Protein 1R8N (pdb70)

InterPro domains:
  IPR002160 Proteinase inhibitor I3, Kunitz legume [PF00197] (6-176)
  IPR002160 Proteinase inhibitor I3, Kunitz legume [PR00291] (5-34)
  IPR002160 Proteinase inhibitor I3, Kunitz legume [PR00291] (44-64)
  IPR002160 Proteinase inhibitor I3, Kunitz legume [PR00291] (123-142)
  IPR002160 Proteinase inhibitor I3, Kunitz legume [PTHR33107] (4-176)
  IPR002160 Proteinase inhibitor I3, Kunitz legume [SM00452] (5-178)
  IPR011065 Kunitz inhibitor STI-like superfamily [SSF50386] (2-180)

Solvent-accessible surface area: 9909 Å² total; per-residue (Å²): 111,76,78,84,55,0,67,12,97,122,52,143,22,0,80,12,45,42,36,4,28,1,16,17,4,147,67,24,81,40,12,2,0,0,106,26,5,148,20,167,82,52,175,17,27,30,10,0,19,6,28,151,40,107,147,80,62,25,40,16,0,76,1,54,26,82,157,72,186,143,28,87,3,54,7,69,32,78,3,49,2,61,1,21,76,86,27,142,70,0,108,38,13,70,4,20,1,1,98,79,85,68,72,14,60,1,0,0,0,20,63,135,22,18,83,119,81,44,26,44,168,22,60,6,39,1,35,72,42,52,103,110,2,19,29,2,6,5,17,28,156,113,70,102,81,61,49,35,3,1,0,4,66,112,64,81,94,39,20,1,6,22,45,130,60,100,101,67,19,12,93,0,24,0,17,122,15,145,78,67,128,134,62,153,92

GO terms:
  GO:0004867 serine-type endopeptidase inhibitor activity (F, IDA)

Structure (mmCIF, N/CA/C/O backbone):
data_1R8N
#
_entry.id   1R8N
#
_cell.length_a   32.125
_cell.length_b   67.249
_cell.length_c   72.061
_cell.angle_alpha   90.00
_cell.angle_beta   90.00
_cell.angle_gamma   90.00
#
_symmetry.space_group_name_H-M   'P 21 21 21'
#
loop_
_entity.id
_entity.type
_entity.pdbx_description
1 polymer 'Kunitz trypsin inhibitor'
2 water water
#
loop_
_atom_site.group_PDB
_atom_site.id
_atom_site.type_symbol
_atom_site.label_atom_id
_atom_site.label_alt_id
_atom_site.label_comp_id
_atom_site.label_asym_id
_atom_site.label_entity_id
_atom_site.label_seq_id
_atom_site.pdbx_PDB_ins_code
_atom_site.Cartn_x
_atom_site.Cartn_y
_atom_site.Cartn_z
_atom_site.occupancy
_atom_site.B_iso_or_equiv
_atom_site.auth_seq_id
_atom_site.auth_comp_id
_atom_site.auth_asym_id
_atom_site.auth_atom_id
_atom_site.pdbx_PDB_model_num
ATOM 1 N N . SER A 1 1 ? 17.320 22.544 -17.953 1.00 68.84 1 SER A N 1
ATOM 2 C CA . SER A 1 1 ? 16.387 21.388 -17.837 1.00 68.92 1 SER A CA 1
ATOM 3 C C . SER A 1 1 ? 15.622 21.416 -16.521 1.00 68.73 1 SER A C 1
ATOM 4 O O . SER A 1 1 ? 15.836 22.293 -15.683 1.00 69.80 1 SER A O 1
ATOM 7 N N . ASP A 1 2 ? 14.732 20.441 -16.354 1.00 67.76 2 ASP A N 1
ATOM 8 C CA . ASP A 1 2 ? 13.899 20.304 -15.160 1.00 65.95 2 ASP A CA 1
ATOM 9 C C . ASP A 1 2 ? 12.829 21.388 -15.051 1.00 64.24 2 ASP A C 1
ATOM 10 O O . ASP A 1 2 ? 13.113 22.524 -14.671 1.00 64.53 2 ASP A O 1
ATOM 15 N N . ALA A 1 3 ? 11.598 21.023 -15.392 1.00 61.45 3 ALA A N 1
ATOM 16 C CA . ALA A 1 3 ? 10.464 21.937 -15.317 1.00 58.36 3 ALA A CA 1
ATOM 17 C C . ALA A 1 3 ? 10.478 23.069 -16.339 1.00 55.13 3 ALA A C 1
ATOM 18 O O . ALA A 1 3 ? 10.865 22.881 -17.491 1.00 55.46 3 ALA A O 1
ATOM 20 N N . GLU A 1 4 ? 10.049 24.247 -15.896 1.00 51.03 4 GLU A N 1
ATOM 21 C CA . GLU A 1 4 ? 9.962 25.426 -16.748 1.00 46.34 4 GLU A CA 1
ATOM 22 C C . GLU A 1 4 ? 11.042 26.456 -16.419 1.00 42.02 4 GLU A C 1
ATOM 23 O O . GLU A 1 4 ? 11.618 26.439 -15.332 1.00 39.69 4 GLU A O 1
ATOM 29 N N . LYS A 1 5 ? 11.309 27.349 -17.368 1.00 37.54 5 LYS A N 1
ATOM 30 C CA . LYS A 1 5 ? 12.312 28.390 -17.185 1.00 33.43 5 LYS A CA 1
ATOM 31 C C . LYS A 1 5 ? 11.771 29.549 -16.356 1.00 31.74 5 LYS A C 1
ATOM 32 O O . LYS A 1 5 ? 10.577 29.850 -16.386 1.00 31.30 5 LYS A O 1
ATOM 38 N N . VAL A 1 6 ? 12.661 30.197 -15.614 1.00 28.84 6 VAL A N 1
ATOM 39 C CA . VAL A 1 6 ? 12.288 31.342 -14.791 1.00 23.05 6 VAL A CA 1
ATOM 40 C C . VAL A 1 6 ? 12.700 32.589 -15.570 1.00 22.90 6 VAL A C 1
ATOM 41 O O . VAL A 1 6 ? 13.834 32.685 -16.046 1.00 21.29 6 VAL A O 1
ATOM 45 N N . TYR A 1 7 ? 11.781 33.540 -15.699 1.00 21.67 7 TYR A N 1
ATOM 46 C CA . TYR A 1 7 ? 12.043 34.771 -16.438 1.00 23.40 7 TYR A CA 1
ATOM 47 C C . TYR A 1 7 ? 11.898 36.009 -15.561 1.00 23.15 7 TYR A C 1
ATOM 48 O O . TYR A 1 7 ? 11.184 35.979 -14.556 1.00 20.45 7 TYR A O 1
ATOM 57 N N . ASP A 1 8 ? 12.567 37.098 -15.941 1.00 21.97 8 ASP A N 1
ATOM 58 C CA . ASP A 1 8 ? 12.435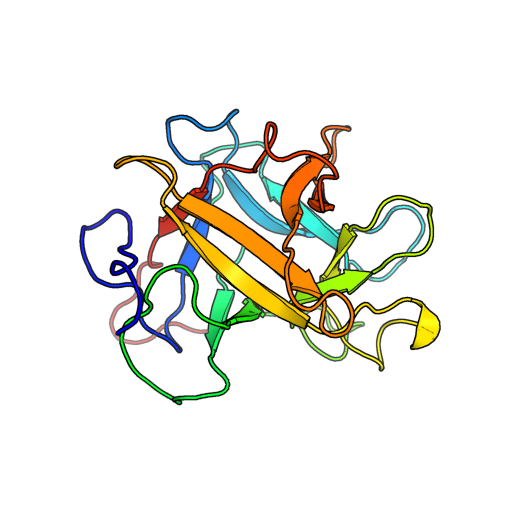 38.340 -15.188 1.00 22.71 8 ASP A CA 1
ATOM 59 C C . ASP A 1 8 ? 11.200 39.057 -15.737 1.00 23.68 8 ASP A C 1
ATOM 60 O O . ASP A 1 8 ? 10.528 38.524 -16.627 1.00 21.93 8 ASP A O 1
ATOM 65 N N . ILE A 1 9 ? 10.882 40.239 -15.218 1.00 24.37 9 ILE A N 1
ATOM 66 C CA . ILE A 1 9 ? 9.685 40.938 -15.684 1.00 25.79 9 ILE A CA 1
ATOM 67 C C . ILE A 1 9 ? 9.782 41.433 -17.119 1.00 28.12 9 ILE A C 1
ATOM 68 O O . ILE A 1 9 ? 8.775 41.812 -17.710 1.00 27.46 9 ILE A O 1
ATOM 73 N N . GLU A 1 10 ? 10.989 41.427 -17.675 1.00 29.86 10 GLU A N 1
ATOM 74 C CA . GLU A 1 10 ? 11.198 41.873 -19.053 1.00 32.48 10 GLU A CA 1
ATOM 75 C C . GLU A 1 10 ? 10.987 40.728 -20.035 1.00 32.36 10 GLU A C 1
ATOM 76 O O . GLU A 1 10 ? 10.990 40.933 -21.246 1.00 31.79 10 GLU A O 1
ATOM 82 N N . GLY A 1 11 ? 10.821 39.519 -19.510 1.00 31.30 11 GLY A N 1
ATOM 83 C CA . GLY A 1 11 ? 10.614 38.369 -20.371 1.00 31.61 11 GLY A CA 1
ATOM 84 C C . GLY A 1 11 ? 11.900 37.642 -20.723 1.00 31.22 11 GLY A C 1
ATOM 85 O O . GLY A 1 11 ? 11.905 36.748 -21.569 1.00 31.58 11 GLY A O 1
ATOM 86 N N . TYR A 1 12 ? 12.997 38.023 -20.080 1.00 29.03 12 TYR A N 1
ATOM 87 C CA . TYR A 1 12 ? 14.278 37.381 -20.339 1.00 28.22 12 TYR A CA 1
ATOM 88 C C . TYR A 1 12 ? 14.564 36.356 -19.259 1.00 26.56 12 TYR A C 1
ATOM 89 O O . TYR A 1 12 ? 14.115 36.497 -18.126 1.00 24.32 12 TYR A O 1
ATOM 98 N N . PRO A 1 13 ? 15.304 35.295 -19.601 1.00 26.30 13 PRO A N 1
ATOM 99 C CA . PRO A 1 13 ? 15.618 34.267 -18.610 1.00 25.49 13 PRO A CA 1
ATOM 100 C C . PRO A 1 13 ? 16.420 34.837 -17.446 1.00 23.05 13 PRO A C 1
ATOM 101 O O . PRO A 1 13 ? 17.207 35.764 -17.621 1.00 23.92 13 PRO A O 1
ATOM 105 N N . VAL A 1 14 ? 16.204 34.287 -16.258 1.00 21.46 14 VAL A N 1
ATOM 106 C CA . VAL A 1 14 ? 16.957 34.708 -15.086 1.00 19.97 14 VAL A CA 1
ATOM 107 C C . VAL A 1 14 ? 18.221 33.863 -15.144 1.00 20.38 14 VAL A C 1
ATOM 108 O O . VAL A 1 14 ? 18.158 32.635 -15.130 1.00 21.48 14 VAL A O 1
ATOM 112 N N . PHE A 1 15 ? 19.369 34.524 -15.214 1.00 20.05 15 PHE A N 1
ATOM 113 C CA . PHE A 1 15 ? 20.640 33.823 -15.314 1.00 18.54 15 PHE A CA 1
ATOM 114 C C . PHE A 1 15 ? 21.386 33.676 -13.999 1.00 18.37 15 PHE A C 1
ATOM 115 O O . PHE A 1 15 ? 21.393 34.583 -13.170 1.00 18.47 15 PHE A O 1
ATOM 123 N N . LEU A 1 16 ? 22.021 32.525 -13.819 1.00 18.80 16 LEU A N 1
ATOM 124 C CA . LEU A 1 16 ? 22.816 32.288 -12.625 1.00 21.10 16 LEU A CA 1
ATOM 125 C C . LEU A 1 16 ? 23.954 33.299 -12.677 1.00 21.01 16 LEU A C 1
ATOM 126 O O . LEU A 1 16 ? 24.485 33.579 -13.750 1.00 22.57 16 LEU A O 1
ATOM 131 N N . GLY A 1 17 ? 24.324 33.858 -11.530 1.00 20.42 17 GLY A N 1
ATOM 132 C CA . GLY A 1 17 ? 25.427 34.805 -11.513 1.00 21.82 17 GLY A CA 1
ATOM 133 C C . GLY A 1 17 ? 25.087 36.261 -11.754 1.00 21.05 17 GLY A C 1
ATOM 134 O O . GLY A 1 17 ? 25.850 37.149 -11.368 1.00 22.42 17 GLY A O 1
ATOM 135 N N . SER A 1 18 ? 23.957 36.515 -12.399 1.00 20.55 18 SER A N 1
ATOM 136 C CA . SER A 1 18 ? 23.533 37.880 -12.676 1.00 18.69 18 SER A CA 1
ATOM 137 C C . SER A 1 18 ? 22.790 38.483 -11.489 1.00 18.02 18 SER A C 1
ATOM 138 O O . SER A 1 18 ? 22.269 37.765 -10.643 1.00 16.21 18 SER A O 1
ATOM 141 N N . GLU A 1 19 ? 22.733 39.807 -11.447 1.00 17.80 19 GLU A N 1
ATOM 142 C CA . GLU A 1 19 ? 22.052 40.510 -10.369 1.00 17.79 19 GLU A CA 1
ATOM 143 C C . GLU A 1 19 ? 20.561 40.675 -10.631 1.00 17.82 19 GLU A C 1
ATOM 144 O O . GLU A 1 19 ? 20.149 40.968 -11.752 1.00 17.71 19 GLU A O 1
ATOM 150 N N . TYR A 1 20 ? 19.756 40.481 -9.588 1.00 14.98 20 TYR A N 1
ATOM 151 C CA . TYR A 1 20 ? 18.305 40.621 -9.699 1.00 16.00 20 TYR A CA 1
ATOM 152 C C . TYR A 1 20 ? 17.712 41.124 -8.402 1.00 15.50 20 TYR A C 1
ATOM 153 O O . TYR A 1 20 ? 18.169 40.757 -7.322 1.00 17.44 20 TYR A O 1
ATOM 162 N N . TYR A 1 21 ? 16.701 41.977 -8.520 1.00 16.21 21 TYR A N 1
ATOM 163 C CA . TYR A 1 21 ? 15.969 42.454 -7.359 1.00 17.92 21 TYR A CA 1
ATOM 164 C C . TYR A 1 21 ? 14.865 41.406 -7.252 1.00 16.68 21 TYR A C 1
ATOM 165 O O . TYR A 1 21 ? 14.445 40.851 -8.268 1.00 15.91 21 TYR A O 1
ATOM 174 N N . ILE A 1 22 ? 14.419 41.120 -6.035 1.00 16.98 22 ILE A N 1
ATOM 175 C CA . ILE A 1 22 ? 13.319 40.189 -5.816 1.00 15.82 22 ILE A CA 1
ATOM 176 C C . ILE A 1 22 ? 12.249 41.084 -5.211 1.00 16.19 22 ILE A C 1
ATOM 177 O O . ILE A 1 22 ? 12.370 41.506 -4.069 1.00 15.68 22 ILE A O 1
ATOM 182 N N . VAL A 1 23 ? 11.214 41.394 -5.983 1.00 18.15 23 VAL A N 1
ATOM 183 C CA . VAL A 1 23 ? 10.164 42.273 -5.496 1.00 16.98 23 VAL A CA 1
ATOM 184 C C . VAL A 1 23 ? 8.801 41.605 -5.518 1.00 18.22 23 VAL A C 1
ATOM 185 O O . VAL A 1 23 ? 8.601 40.583 -6.169 1.00 16.24 23 VAL A O 1
ATOM 189 N N . SER A 1 24 ? 7.862 42.205 -4.802 1.00 18.59 24 SER A N 1
ATOM 190 C CA . SER A 1 24 ? 6.506 41.684 -4.739 1.00 18.38 24 SER A CA 1
ATOM 191 C C . SER A 1 24 ? 5.830 41.711 -6.106 1.00 19.22 24 SER A C 1
ATOM 192 O O . SER A 1 24 ? 5.884 42.711 -6.820 1.00 18.96 24 SER A O 1
ATOM 195 N N . ALA A 1 25 ? 5.198 40.595 -6.458 1.00 20.92 25 ALA A N 1
ATOM 196 C CA . ALA A 1 25 ? 4.487 40.462 -7.721 1.00 21.41 25 ALA A CA 1
ATOM 197 C C . ALA A 1 25 ? 3.198 41.271 -7.650 1.00 24.85 25 ALA A C 1
ATOM 198 O O . ALA A 1 25 ? 2.716 41.589 -6.562 1.00 24.51 25 ALA A O 1
ATOM 200 N N . ILE A 1 26 ? 2.641 41.599 -8.810 1.00 24.49 26 ILE A N 1
ATOM 201 C CA . ILE A 1 26 ? 1.4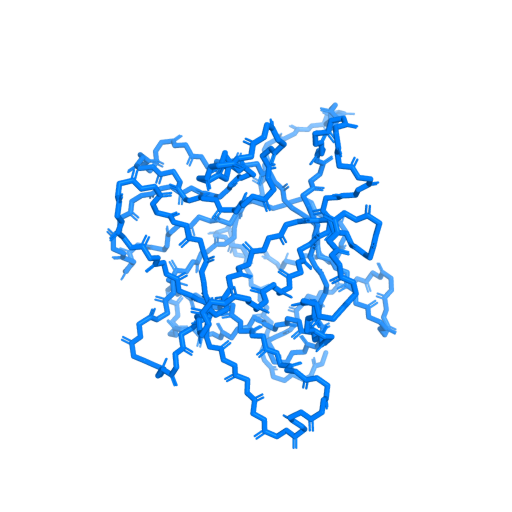10 42.373 -8.860 1.00 30.75 26 ILE A CA 1
ATOM 202 C C . ILE A 1 26 ? 0.286 41.717 -8.053 1.00 30.70 26 ILE A C 1
ATOM 203 O O . ILE A 1 26 ? -0.542 42.411 -7.459 1.00 30.58 26 ILE A O 1
ATOM 208 N N . ILE A 1 27 ? 0.252 40.385 -8.029 1.00 30.73 27 ILE A N 1
ATOM 209 C CA . ILE A 1 27 ? -0.788 39.689 -7.275 1.00 30.76 27 ILE A CA 1
ATOM 210 C C . ILE A 1 27 ? -0.349 39.450 -5.836 1.00 31.82 27 ILE A C 1
ATOM 211 O O . ILE A 1 27 ? -0.989 38.702 -5.095 1.00 31.23 27 ILE A O 1
ATOM 216 N N . GLY A 1 28 ? 0.746 40.093 -5.446 1.00 31.97 28 GLY A N 1
ATOM 217 C CA . GLY A 1 28 ? 1.242 39.941 -4.091 1.00 32.30 28 GLY A CA 1
ATOM 218 C C . GLY A 1 28 ? 0.395 40.738 -3.122 1.00 32.19 28 GLY A C 1
ATOM 219 O O . GLY A 1 28 ? -0.722 41.137 -3.455 1.00 32.64 28 GLY A O 1
ATOM 220 N N . ALA A 1 29 ? 0.919 40.979 -1.924 1.00 32.82 29 ALA A N 1
ATOM 221 C CA . ALA A 1 29 ? 0.182 41.739 -0.921 1.00 32.59 29 ALA A CA 1
ATOM 222 C C . ALA A 1 29 ? 0.747 43.147 -0.756 1.00 32.81 29 ALA A C 1
ATOM 223 O O . ALA A 1 29 ? 0.575 43.774 0.292 1.00 34.23 29 ALA A O 1
ATOM 225 N N . GLY A 1 30 ? 1.414 43.640 -1.798 1.00 31.54 30 GLY A N 1
ATOM 226 C CA . GLY A 1 30 ? 1.987 44.974 -1.756 1.00 25.23 30 GLY A CA 1
ATOM 227 C C . GLY A 1 30 ? 3.447 45.017 -1.333 1.00 23.78 30 GLY A C 1
ATOM 228 O O . GLY A 1 30 ? 4.045 43.998 -0.971 1.00 22.75 30 GLY A O 1
ATOM 229 N N . GLY A 1 31 ? 4.029 46.208 -1.386 1.00 22.20 31 GLY A N 1
ATOM 230 C CA . GLY A 1 31 ? 5.416 46.360 -0.985 1.00 21.95 31 GLY A CA 1
ATOM 231 C C . GLY A 1 31 ? 6.406 46.301 -2.130 1.00 19.73 31 GLY A C 1
ATOM 232 O O . GLY A 1 31 ? 6.027 46.147 -3.286 1.00 23.44 31 GLY A O 1
ATOM 233 N N . GLY A 1 32 ? 7.684 46.429 -1.792 1.00 21.95 32 GLY A N 1
ATOM 234 C CA . GLY A 1 32 ? 8.735 46.388 -2.791 1.00 20.17 32 GLY A CA 1
ATOM 235 C C . GLY A 1 32 ? 9.607 45.148 -2.704 1.00 18.83 32 GLY A C 1
ATOM 236 O O . GLY A 1 32 ? 9.104 44.033 -2.525 1.00 15.09 32 GLY A O 1
ATOM 237 N N . GLY A 1 33 ? 10.919 45.358 -2.825 1.00 16.90 33 GLY A N 1
ATOM 238 C CA . GLY A 1 33 ? 11.889 44.272 -2.787 1.00 17.06 33 GLY A CA 1
ATOM 239 C C . GLY A 1 33 ? 12.418 43.935 -1.402 1.00 17.70 33 GLY A C 1
ATOM 240 O O . GLY A 1 33 ? 11.897 44.417 -0.399 1.00 19.85 33 GLY A O 1
ATOM 241 N N . VAL A 1 34 ? 13.477 43.133 -1.352 1.00 17.68 34 VAL A N 1
ATOM 242 C CA . VAL A 1 34 ? 14.058 42.694 -0.088 1.00 16.15 34 VAL A CA 1
ATOM 243 C C . VAL A 1 34 ? 15.478 43.189 0.147 1.00 16.95 34 VAL A C 1
ATOM 244 O O . VAL A 1 34 ? 16.201 43.508 -0.788 1.00 14.99 34 VAL A O 1
ATOM 248 N N . ARG A 1 35 ? 15.867 43.241 1.413 1.00 16.60 35 ARG A N 1
ATOM 249 C CA . ARG A 1 35 ? 17.198 43.700 1.790 1.00 17.02 35 ARG A CA 1
ATOM 250 C C . ARG A 1 35 ? 17.490 43.242 3.203 1.00 18.12 35 ARG A C 1
ATOM 251 O O . ARG A 1 35 ? 16.580 42.895 3.953 1.00 17.01 35 ARG A O 1
ATOM 259 N N . PRO A 1 36 ? 18.775 43.212 3.584 1.00 19.04 36 PRO A N 1
ATOM 260 C CA . PRO A 1 36 ? 19.103 42.790 4.945 1.00 20.81 36 PRO A CA 1
ATOM 261 C C . PRO A 1 36 ? 18.515 43.843 5.877 1.00 23.33 36 PRO A C 1
ATOM 262 O O . PRO A 1 36 ? 18.518 45.031 5.546 1.00 21.11 36 PRO A O 1
ATOM 266 N N . GLY A 1 37 ? 18.002 43.408 7.023 1.00 23.53 37 GLY A N 1
ATOM 267 C CA . GLY A 1 37 ? 17.407 44.344 7.957 1.00 29.07 37 GLY A CA 1
ATOM 268 C C . GLY A 1 37 ? 17.750 44.044 9.400 1.00 32.11 37 GLY A C 1
ATOM 269 O O . GLY A 1 37 ? 18.188 42.940 9.728 1.00 29.88 37 GLY A O 1
ATOM 270 N N . ARG A 1 38 ? 17.533 45.035 10.260 1.00 36.60 38 ARG A N 1
ATOM 271 C CA . ARG A 1 38 ? 17.826 44.924 11.685 1.00 40.78 38 ARG A CA 1
ATOM 272 C C . ARG A 1 38 ? 17.093 43.767 12.339 1.00 42.42 38 ARG A C 1
ATOM 273 O O . ARG A 1 38 ? 15.905 43.556 12.097 1.00 43.11 38 ARG A O 1
ATOM 281 N N . THR A 1 39 ? 17.810 43.028 13.179 1.00 45.36 39 THR A N 1
ATOM 282 C CA . THR A 1 39 ? 17.240 41.893 13.891 1.00 47.89 39 THR A CA 1
ATOM 283 C C . THR A 1 39 ? 16.847 42.325 15.302 1.00 49.05 39 THR A C 1
ATOM 284 O O . THR A 1 39 ? 17.667 42.874 16.040 1.00 49.31 39 THR A O 1
ATOM 288 N N . ARG A 1 40 ? 15.593 42.074 15.667 1.00 50.20 40 ARG A N 1
ATOM 289 C CA . ARG A 1 40 ? 15.070 42.434 16.985 1.00 51.78 40 ARG A CA 1
ATOM 290 C C . ARG A 1 40 ? 15.971 41.928 18.111 1.00 51.32 40 ARG A C 1
ATOM 291 O O . ARG A 1 40 ? 15.875 40.770 18.515 1.00 52.04 40 ARG A O 1
ATOM 299 N N . GLY A 1 41 ? 16.843 42.798 18.613 1.00 50.68 41 GLY A N 1
ATOM 300 C CA . GLY A 1 41 ? 17.733 42.414 19.694 1.00 50.11 41 GLY A CA 1
ATOM 301 C C . GLY A 1 41 ? 19.159 42.110 19.268 1.00 49.92 41 GLY A C 1
ATOM 302 O O . GLY A 1 41 ? 19.877 41.392 19.968 1.00 49.15 41 GLY A O 1
ATOM 303 N N . SER A 1 42 ? 19.572 42.655 18.127 1.00 49.67 42 SER A N 1
ATOM 304 C CA . SER A 1 42 ? 20.924 42.437 17.614 1.00 49.18 42 SER A CA 1
ATOM 305 C C . SER A 1 42 ? 21.502 43.701 16.987 1.00 47.27 42 SER A C 1
ATOM 306 O O . SER A 1 42 ? 20.782 44.487 16.370 1.00 47.14 42 SER A O 1
ATOM 309 N N . MET A 1 43 ? 22.806 43.893 17.151 1.00 44.83 43 MET A N 1
ATOM 310 C CA . MET A 1 43 ? 23.478 45.053 16.585 1.00 43.56 43 MET A CA 1
ATOM 311 C C . MET A 1 43 ? 23.756 44.807 15.105 1.00 40.14 43 MET A C 1
ATOM 312 O O . MET A 1 43 ? 23.873 45.750 14.322 1.00 41.08 43 MET A O 1
ATOM 317 N N . CYS A 1 44 ? 23.851 43.536 14.728 1.00 35.27 44 CYS A N 1
ATOM 318 C CA . CYS A 1 44 ? 24.130 43.163 13.344 1.00 31.61 44 CYS A CA 1
ATOM 319 C C . CYS A 1 44 ? 22.863 42.806 12.579 1.00 28.62 44 CYS A C 1
ATOM 320 O O . CYS A 1 44 ? 22.170 41.853 12.924 1.00 28.22 44 CYS A O 1
ATOM 323 N N . PRO A 1 45 ? 22.552 43.567 11.514 1.00 27.36 45 PRO A N 1
ATOM 324 C CA . PRO A 1 45 ? 21.361 43.332 10.694 1.00 25.81 45 PRO A CA 1
ATOM 325 C C . PRO A 1 45 ? 21.499 42.089 9.833 1.00 25.53 45 PRO A C 1
ATOM 326 O O . PRO A 1 45 ? 22.015 42.154 8.715 1.00 27.72 45 PRO A O 1
ATOM 330 N N . MET A 1 46 ? 21.029 40.959 10.348 1.00 23.27 46 MET A N 1
ATOM 331 C CA . MET A 1 46 ? 21.116 39.704 9.613 1.00 25.04 46 MET A CA 1
ATOM 332 C C . MET A 1 46 ? 19.766 39.088 9.249 1.00 22.97 46 MET A C 1
ATOM 333 O O . MET A 1 46 ? 19.691 37.919 8.876 1.00 24.14 46 MET A O 1
ATOM 338 N N . SER A 1 47 ? 18.703 39.872 9.368 1.00 22.17 47 SER A N 1
ATOM 339 C CA . SER A 1 47 ? 17.374 39.404 8.989 1.00 21.11 47 SER A CA 1
ATOM 340 C C . SER A 1 47 ? 17.133 39.919 7.572 1.00 21.25 47 SER A C 1
ATOM 341 O O . SER A 1 47 ? 17.854 40.795 7.100 1.00 21.18 47 SER A O 1
ATOM 344 N N . ILE A 1 48 ? 16.140 39.364 6.886 1.00 20.50 48 ILE A N 1
ATOM 345 C CA . ILE A 1 48 ? 15.817 39.826 5.547 1.00 19.40 48 ILE A CA 1
ATOM 346 C C . ILE A 1 48 ? 14.411 40.394 5.601 1.00 19.35 48 ILE A C 1
ATOM 347 O O . ILE A 1 48 ? 13.464 39.706 5.976 1.00 20.32 48 ILE A O 1
ATOM 352 N N . ILE A 1 49 ? 14.281 41.660 5.239 1.00 18.83 49 ILE A N 1
ATOM 353 C CA . ILE A 1 49 ? 12.988 42.320 5.279 1.00 20.04 49 ILE A CA 1
ATOM 354 C C . ILE A 1 49 ? 12.538 42.795 3.914 1.00 19.66 49 ILE A C 1
ATOM 355 O O . ILE A 1 49 ? 13.353 43.032 3.023 1.00 19.30 49 ILE A O 1
ATOM 360 N N . GLN A 1 50 ? 11.229 42.934 3.760 1.00 18.00 50 GLN A N 1
ATOM 361 C CA . GLN A 1 50 ? 10.670 43.405 2.507 1.00 20.40 50 GLN A CA 1
ATOM 362 C C . GLN A 1 50 ? 10.314 44.880 2.652 1.00 21.46 50 GLN A C 1
ATOM 363 O O . GLN A 1 50 ? 9.773 45.292 3.679 1.00 22.03 50 GLN A O 1
ATOM 369 N N . GLU A 1 51 ? 10.611 45.664 1.623 1.00 21.50 51 GLU A N 1
ATOM 370 C CA . GLU A 1 51 ? 10.311 47.091 1.628 1.00 22.46 51 GLU A CA 1
ATOM 371 C C . GLU A 1 51 ? 8.809 47.330 1.658 1.00 22.66 51 GLU A C 1
ATOM 372 O O . GLU A 1 51 ? 8.054 46.653 0.970 1.00 22.69 51 GLU A O 1
ATOM 378 N N . GLN A 1 52 ? 8.387 48.317 2.443 1.00 24.27 52 GLN A N 1
ATOM 379 C CA . GLN A 1 52 ? 6.977 48.666 2.554 1.00 24.59 52 GLN A CA 1
ATOM 380 C C . GLN A 1 52 ? 6.475 49.350 1.283 1.00 23.79 52 GLN A C 1
ATOM 381 O O . GLN A 1 52 ? 5.314 49.200 0.906 1.00 22.93 52 GLN A O 1
ATOM 387 N N . SER A 1 53 ? 7.352 50.095 0.619 1.00 24.12 53 SER A N 1
ATOM 388 C CA . SER A 1 53 ? 6.979 50.793 -0.604 1.00 24.78 53 SER A CA 1
ATOM 389 C C . SER A 1 53 ? 7.392 50.044 -1.865 1.00 24.55 53 SER A C 1
ATOM 390 O O . SER A 1 53 ? 8.503 49.531 -1.958 1.00 24.10 53 SER A O 1
ATOM 393 N N . ASP A 1 54 ? 6.493 49.993 -2.841 1.00 27.88 54 ASP A N 1
ATOM 394 C CA . ASP A 1 54 ? 6.785 49.319 -4.100 1.00 30.30 54 ASP A CA 1
ATOM 395 C C . ASP A 1 54 ? 7.759 50.160 -4.928 1.00 31.79 54 ASP A C 1
ATOM 396 O O . ASP A 1 54 ? 8.141 49.781 -6.033 1.00 32.66 54 ASP A O 1
ATOM 401 N N . LEU A 1 55 ? 8.151 51.308 -4.389 1.00 31.64 55 LEU A N 1
ATOM 402 C CA . LEU A 1 55 ? 9.089 52.193 -5.070 1.00 31.11 55 LEU A CA 1
ATOM 403 C C . LEU A 1 55 ? 10.508 51.753 -4.772 1.00 30.68 55 LEU A C 1
ATOM 404 O O . LEU A 1 55 ? 11.444 52.153 -5.462 1.00 31.10 55 LEU A O 1
ATOM 409 N N . GLN A 1 56 ? 10.659 50.947 -3.725 1.00 29.88 56 GLN A N 1
ATOM 410 C CA . GLN A 1 56 ? 11.963 50.447 -3.297 1.00 29.48 56 GLN A CA 1
ATOM 411 C C . GLN A 1 56 ? 12.145 48.981 -3.659 1.00 28.07 56 GLN A C 1
ATOM 412 O O . GLN A 1 56 ? 11.509 48.106 -3.074 1.00 27.29 56 GLN A O 1
ATOM 418 N N . MET A 1 57 ? 13.026 48.713 -4.615 1.00 26.38 57 MET A N 1
ATOM 419 C CA . MET A 1 57 ? 13.259 47.343 -5.034 1.00 25.25 57 MET A CA 1
ATOM 420 C C . MET A 1 57 ? 14.209 46.565 -4.129 1.00 23.12 57 MET A C 1
ATOM 421 O O . MET A 1 57 ? 14.462 45.385 -4.362 1.00 22.09 57 MET A O 1
ATOM 426 N N . GLY A 1 58 ? 14.733 47.225 -3.098 1.00 21.68 58 GLY A N 1
ATOM 427 C CA . GLY A 1 58 ? 15.626 46.558 -2.162 1.00 19.31 58 GLY A CA 1
ATOM 428 C C . GLY A 1 58 ? 17.059 46.402 -2.648 1.00 19.72 58 GLY A C 1
ATOM 429 O O . GLY A 1 58 ? 17.534 47.188 -3.458 1.00 21.63 58 GLY A O 1
ATOM 430 N N . LEU A 1 59 ? 17.744 45.382 -2.145 1.00 20.05 59 LEU A N 1
ATOM 431 C CA . LEU A 1 59 ? 19.131 45.117 -2.532 1.00 20.38 59 LEU A CA 1
ATOM 432 C C . LEU A 1 59 ? 19.156 43.918 -3.474 1.00 18.40 59 LEU A C 1
ATOM 433 O O . LEU A 1 59 ? 18.463 42.927 -3.238 1.00 18.44 59 LEU A O 1
ATOM 438 N N . PRO A 1 60 ? 19.951 43.988 -4.559 1.00 17.59 60 PRO A N 1
ATOM 439 C CA . PRO A 1 60 ? 20.018 42.864 -5.505 1.00 17.20 60 PRO A CA 1
ATOM 440 C C . PRO A 1 60 ? 20.657 41.601 -4.926 1.00 16.29 60 PRO A C 1
ATOM 441 O O . PRO A 1 60 ? 21.440 41.666 -3.973 1.00 15.03 60 PRO A O 1
ATOM 445 N N . VAL A 1 61 ? 20.324 40.457 -5.521 1.00 15.98 61 VAL A N 1
ATOM 446 C CA . VAL A 1 61 ? 20.903 39.170 -5.118 1.00 16.72 61 VAL A CA 1
ATOM 447 C C . VAL A 1 61 ? 21.438 38.492 -6.378 1.00 16.29 61 VAL A C 1
ATOM 448 O O . VAL A 1 61 ? 21.186 38.939 -7.497 1.00 16.67 61 VAL A O 1
ATOM 452 N N . ARG A 1 62 ? 22.201 37.425 -6.189 1.00 15.44 62 ARG A N 1
ATOM 453 C CA . ARG A 1 62 ? 22.633 36.645 -7.326 1.00 14.26 62 ARG A CA 1
ATOM 454 C C . ARG A 1 62 ? 22.385 35.204 -6.921 1.00 16.32 62 ARG A C 1
ATOM 455 O O . ARG A 1 62 ? 22.535 34.830 -5.753 1.00 14.05 62 ARG A O 1
ATOM 463 N N . PHE A 1 63 ? 21.943 34.416 -7.889 1.00 16.07 63 PHE A N 1
ATOM 464 C CA . PHE A 1 63 ? 21.635 33.014 -7.684 1.00 17.24 63 PHE A CA 1
ATOM 465 C C . PHE A 1 63 ? 22.802 32.155 -8.139 1.00 18.43 63 PHE A C 1
ATOM 466 O O . PHE A 1 63 ? 23.516 32.518 -9.072 1.00 17.66 63 PHE A O 1
ATOM 474 N N . SER A 1 64 ? 22.994 31.019 -7.480 1.00 18.70 64 SER A N 1
ATOM 475 C CA . SER A 1 64 ? 24.053 30.093 -7.852 1.00 22.07 64 SER A CA 1
ATOM 476 C C . SER A 1 64 ? 23.480 28.685 -7.763 1.00 23.48 64 SER A C 1
ATOM 477 O O . SER A 1 64 ? 22.436 28.470 -7.144 1.00 23.63 64 SER A O 1
ATOM 480 N N . SER A 1 65 ? 24.149 27.729 -8.398 1.00 25.55 65 SER A N 1
ATOM 481 C CA . SER A 1 65 ? 23.691 26.346 -8.378 1.00 27.43 65 SER A CA 1
ATOM 482 C C . SER A 1 65 ? 24.851 25.397 -8.144 1.00 29.35 65 SER A C 1
ATOM 483 O O . SER A 1 65 ? 25.977 25.679 -8.535 1.00 27.96 65 SER A O 1
ATOM 486 N N . PRO A 1 66 ? 24.588 24.261 -7.488 1.00 31.71 66 PRO A N 1
ATOM 487 C CA . PRO A 1 66 ? 25.628 23.269 -7.207 1.00 35.44 66 PRO A CA 1
ATOM 488 C C . PRO A 1 66 ? 25.903 22.376 -8.413 1.00 37.30 66 PRO A C 1
ATOM 489 O O . PRO A 1 66 ? 26.738 21.476 -8.343 1.00 39.93 66 PRO A O 1
ATOM 493 N N . GLU A 1 67 ? 25.209 22.621 -9.521 1.00 39.42 67 GLU A N 1
ATOM 494 C CA . GLU A 1 67 ? 25.402 21.792 -10.705 1.00 41.79 67 GLU A CA 1
ATOM 495 C C . GLU A 1 67 ? 26.063 22.517 -11.867 1.00 41.12 67 GLU A C 1
ATOM 496 O O . GLU A 1 67 ? 26.676 21.884 -12.728 1.00 42.10 67 GLU A O 1
ATOM 502 N N . GLU A 1 68 ? 25.937 23.839 -11.896 1.00 39.40 68 GLU A N 1
ATOM 503 C CA . GLU A 1 68 ? 26.523 24.632 -12.969 1.00 40.05 68 GLU A CA 1
ATOM 504 C C . GLU A 1 68 ? 26.868 26.038 -12.497 1.00 39.33 68 GLU A C 1
ATOM 505 O O . GLU A 1 68 ? 26.194 26.594 -11.632 1.00 38.11 68 GLU A O 1
ATOM 511 N N . LYS A 1 69 ? 2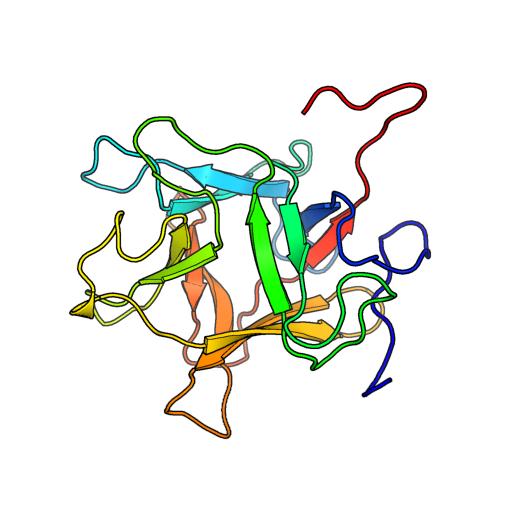7.923 26.603 -13.075 1.00 39.57 69 LYS A N 1
ATOM 512 C CA . LYS A 1 69 ? 28.386 27.943 -12.722 1.00 40.08 69 LYS A CA 1
ATOM 513 C C . LYS A 1 69 ? 27.663 29.019 -13.522 1.00 39.23 69 LYS A C 1
ATOM 514 O O . LYS A 1 69 ? 27.589 30.174 -13.100 1.00 39.07 69 LYS A O 1
ATOM 520 N N . GLN A 1 70 ? 27.136 28.634 -14.680 1.00 37.07 70 GLN A N 1
ATOM 521 C CA . GLN A 1 70 ? 26.419 29.564 -15.543 1.00 36.88 70 GLN A CA 1
ATOM 522 C C . GLN A 1 70 ? 25.239 28.869 -16.195 1.00 34.60 70 GLN A C 1
ATOM 523 O O . GLN A 1 70 ? 25.177 27.640 -16.236 1.00 34.04 70 GLN A O 1
ATOM 529 N N . GLY A 1 71 ? 24.304 29.661 -16.707 1.00 32.11 71 GLY A N 1
ATOM 530 C CA . GLY A 1 71 ? 23.143 29.090 -17.359 1.00 28.97 71 GLY A CA 1
ATOM 531 C C . GLY A 1 71 ? 21.827 29.699 -16.929 1.00 27.76 71 GLY A C 1
ATOM 532 O O . GLY A 1 71 ? 21.774 30.549 -16.040 1.00 23.80 71 GLY A O 1
ATOM 533 N N . LYS A 1 72 ? 20.758 29.256 -17.584 1.00 26.19 72 LYS A N 1
ATOM 534 C CA . LYS A 1 72 ? 19.417 29.729 -17.294 1.00 25.39 72 LYS A CA 1
ATOM 535 C C . LYS A 1 72 ? 18.868 29.016 -16.070 1.00 24.97 72 LYS A C 1
ATOM 536 O O . LYS A 1 72 ? 19.224 27.875 -15.792 1.00 26.93 72 LYS A O 1
ATOM 542 N N . ILE A 1 73 ? 18.002 29.696 -15.335 1.00 22.11 73 ILE A N 1
ATOM 543 C CA . ILE A 1 73 ? 17.418 29.096 -14.153 1.00 23.03 73 ILE A CA 1
ATOM 544 C C . ILE A 1 73 ? 16.070 28.475 -14.491 1.00 23.47 73 ILE A C 1
ATOM 545 O O . ILE A 1 73 ? 15.255 29.072 -15.187 1.00 24.78 73 ILE A O 1
ATOM 550 N N . TYR A 1 74 ? 15.857 27.264 -13.994 1.00 25.72 74 TYR A N 1
ATOM 551 C CA . TYR A 1 74 ? 14.615 26.537 -14.211 1.00 28.42 74 TYR A CA 1
ATOM 552 C C . TYR A 1 74 ? 13.937 26.338 -12.869 1.00 28.40 74 TYR A C 1
ATOM 553 O O . TYR A 1 74 ? 14.598 26.251 -11.841 1.00 27.63 74 TYR A O 1
ATOM 562 N N . THR A 1 75 ? 12.614 26.268 -12.883 1.00 31.02 75 THR A N 1
ATOM 563 C CA . THR A 1 75 ? 11.856 26.071 -11.661 1.00 30.90 75 THR A CA 1
ATOM 564 C C . THR A 1 75 ? 12.168 24.710 -11.061 1.00 31.94 75 THR A C 1
ATOM 565 O O . THR A 1 75 ? 12.671 23.813 -11.737 1.00 31.68 75 THR A O 1
ATOM 569 N N . ASP A 1 76 ? 11.881 24.581 -9.774 1.00 32.34 76 ASP A N 1
ATOM 570 C CA . ASP A 1 76 ? 12.076 23.340 -9.050 1.00 34.15 76 ASP A CA 1
ATOM 571 C C . ASP A 1 76 ? 13.480 22.746 -9.191 1.00 35.54 76 ASP A C 1
ATOM 572 O O . ASP A 1 76 ? 13.635 21.536 -9.337 1.00 35.84 76 ASP A O 1
ATOM 577 N N . THR A 1 77 ? 14.498 23.607 -9.152 1.00 35.59 77 THR A N 1
ATOM 578 C CA . THR A 1 77 ? 15.891 23.172 -9.232 1.00 34.88 77 THR A CA 1
ATOM 579 C C . THR A 1 77 ? 16.657 23.834 -8.084 1.00 34.43 77 THR A C 1
ATOM 580 O O . THR A 1 77 ? 16.361 24.967 -7.701 1.00 34.03 77 THR A O 1
ATOM 584 N N . GLU A 1 78 ? 17.641 23.119 -7.545 1.00 33.31 78 GLU A N 1
ATOM 585 C CA . GLU A 1 78 ? 18.443 23.602 -6.423 1.00 30.69 78 GLU A CA 1
ATOM 586 C C . GLU A 1 78 ? 19.195 24.904 -6.657 1.00 28.50 78 GLU A C 1
ATOM 587 O O . GLU A 1 78 ? 19.904 25.063 -7.649 1.00 26.07 78 GLU A O 1
ATOM 593 N N . LEU A 1 79 ? 19.047 25.827 -5.714 1.00 26.50 79 LEU A N 1
ATOM 594 C CA . LEU A 1 79 ? 19.694 27.123 -5.811 1.00 24.49 79 LEU A CA 1
ATOM 595 C C . LEU A 1 79 ? 20.163 27.630 -4.458 1.00 24.18 79 LEU A C 1
ATOM 596 O O . LEU A 1 79 ? 19.653 27.229 -3.413 1.00 22.92 79 LEU A O 1
ATOM 601 N N . GLU A 1 80 ? 21.153 28.512 -4.496 1.00 24.10 80 GLU A N 1
ATOM 602 C CA . GLU A 1 80 ? 21.653 29.156 -3.296 1.00 21.94 80 GLU A CA 1
ATOM 603 C C . GLU A 1 80 ? 21.516 30.633 -3.645 1.00 19.43 80 GLU A C 1
ATOM 604 O O . GLU A 1 80 ? 21.592 30.998 -4.822 1.00 19.33 80 GLU A O 1
ATOM 610 N N . ILE A 1 81 ? 21.289 31.473 -2.641 1.00 16.54 81 ILE A N 1
ATOM 611 C CA . ILE A 1 81 ? 21.070 32.902 -2.875 1.00 16.14 81 ILE A CA 1
ATOM 612 C C . ILE A 1 81 ? 21.972 33.776 -2.001 1.00 15.55 81 ILE A C 1
ATOM 613 O O . ILE A 1 81 ? 22.253 33.431 -0.865 1.00 15.10 81 ILE A O 1
ATOM 618 N N . GLU A 1 82 ? 22.427 34.905 -2.532 1.00 17.61 82 GLU A N 1
ATOM 619 C CA . GLU A 1 82 ? 23.261 35.804 -1.738 1.00 14.97 82 GLU A CA 1
ATOM 620 C C . GLU A 1 82 ? 23.018 37.236 -2.172 1.00 15.89 82 GLU A C 1
ATOM 621 O O . GLU A 1 82 ? 22.766 37.490 -3.343 1.00 13.97 82 GLU A O 1
ATOM 627 N N . PHE A 1 83 ? 23.059 38.171 -1.226 1.00 13.13 83 PHE A N 1
ATOM 628 C CA . PHE A 1 83 ? 22.897 39.571 -1.577 1.00 14.03 83 PHE A CA 1
ATOM 629 C C . PHE A 1 83 ? 24.229 40.011 -2.153 1.00 15.69 83 PHE A C 1
ATOM 630 O O . PHE A 1 83 ? 25.274 39.460 -1.797 1.00 18.06 83 PHE A O 1
ATOM 638 N N . VAL A 1 84 ? 24.197 41.006 -3.029 1.00 17.11 84 VAL A N 1
ATOM 639 C CA . VAL A 1 84 ? 25.425 41.488 -3.651 1.00 19.22 84 VAL A CA 1
ATOM 640 C C . VAL A 1 84 ? 26.282 42.359 -2.725 1.00 22.10 84 VAL A C 1
ATOM 641 O O . VAL A 1 84 ? 27.424 42.668 -3.044 1.00 22.49 84 VAL A O 1
ATOM 645 N N . GLU A 1 85 ? 25.722 42.748 -1.584 1.00 21.94 85 GLU A N 1
ATOM 646 C CA . GLU A 1 85 ? 26.431 43.546 -0.576 1.00 23.97 85 GLU A CA 1
ATOM 647 C C . GLU A 1 85 ? 26.167 42.895 0.782 1.00 24.96 85 GLU A C 1
ATOM 648 O O . GLU A 1 85 ? 25.155 42.222 0.959 1.00 24.43 85 GLU A O 1
ATOM 654 N N . LYS A 1 86 ? 27.064 43.086 1.746 1.00 25.35 86 LYS A N 1
ATOM 655 C CA . LYS A 1 86 ? 26.849 42.505 3.069 1.00 27.11 86 LYS A CA 1
ATOM 656 C C . LYS A 1 86 ? 27.310 43.460 4.158 1.00 27.35 86 LYS A C 1
ATOM 657 O O . LYS A 1 86 ? 28.161 44.309 3.920 1.00 26.21 86 LYS A O 1
ATOM 663 N N . PRO A 1 87 ? 26.737 43.345 5.368 1.00 28.68 87 PRO A N 1
ATOM 664 C CA . PRO A 1 87 ? 27.158 44.233 6.456 1.00 29.76 87 PRO A CA 1
ATOM 665 C C . PRO A 1 87 ? 28.545 43.795 6.929 1.00 29.84 87 PRO A C 1
ATOM 666 O O . PRO A 1 87 ? 28.894 42.621 6.818 1.00 27.21 87 PRO A O 1
ATOM 670 N N . ASP A 1 88 ? 29.335 44.727 7.453 1.00 32.14 88 ASP A N 1
ATOM 671 C CA . ASP A 1 88 ? 30.678 44.380 7.909 1.00 33.28 88 ASP A CA 1
ATOM 672 C C . ASP A 1 88 ? 30.689 43.441 9.107 1.00 33.27 88 ASP A C 1
ATOM 673 O O . ASP A 1 88 ? 31.679 42.749 9.351 1.00 34.67 88 ASP A O 1
ATOM 678 N N . CYS A 1 89 ? 29.589 43.416 9.852 1.00 30.77 89 CYS A N 1
ATOM 679 C CA . CYS A 1 89 ? 29.493 42.562 11.024 1.00 30.11 89 CYS A CA 1
ATOM 680 C C . CYS A 1 89 ? 29.156 41.125 10.637 1.00 28.50 89 CYS A C 1
ATOM 681 O O . CYS A 1 89 ? 29.199 40.219 11.470 1.00 28.81 89 CYS A O 1
ATOM 684 N N . ALA A 1 90 ? 28.816 40.926 9.369 1.00 26.66 90 ALA A N 1
ATOM 685 C CA . ALA A 1 90 ? 28.486 39.600 8.866 1.00 25.19 90 ALA A CA 1
ATOM 686 C C . ALA A 1 90 ? 29.661 39.101 8.038 1.00 25.52 90 ALA A C 1
ATOM 687 O O . ALA A 1 90 ? 30.353 39.891 7.397 1.00 26.41 90 ALA A O 1
ATOM 689 N N . GLU A 1 91 ? 29.904 37.798 8.050 1.00 24.85 91 GLU A N 1
ATOM 690 C CA . GLU A 1 91 ? 31.019 37.275 7.273 1.00 24.88 91 GLU A CA 1
ATOM 691 C C . GLU A 1 91 ? 30.607 37.005 5.831 1.00 23.20 91 GLU A C 1
ATOM 692 O O . GLU A 1 91 ? 31.454 36.906 4.948 1.00 22.32 91 GLU A O 1
ATOM 698 N N . SER A 1 92 ? 29.302 36.897 5.593 1.00 21.46 92 SER A N 1
ATOM 699 C CA . SER A 1 92 ? 28.791 36.662 4.246 1.00 22.59 92 SER A CA 1
ATOM 700 C C . SER A 1 92 ? 27.352 37.151 4.119 1.00 21.57 92 SER A C 1
ATOM 701 O O . SER A 1 92 ? 26.680 37.401 5.122 1.00 19.61 92 SER A O 1
ATOM 704 N N . SER A 1 93 ? 26.885 37.291 2.882 1.00 19.40 93 SER A N 1
ATOM 705 C CA . SER A 1 93 ? 25.531 37.758 2.626 1.00 22.74 93 SER A CA 1
ATOM 706 C C . SER A 1 93 ? 24.664 36.634 2.064 1.00 20.71 93 SER A C 1
ATOM 707 O O . SER A 1 93 ? 23.604 36.879 1.497 1.00 18.43 93 SER A O 1
ATOM 710 N N . LYS A 1 94 ? 25.124 35.400 2.231 1.00 21.96 94 LYS A N 1
ATOM 711 C CA . LYS A 1 94 ? 24.397 34.237 1.746 1.00 22.08 94 LYS A CA 1
ATOM 712 C C . LYS A 1 94 ? 23.119 34.040 2.550 1.00 19.22 94 LYS A C 1
ATOM 713 O O . LYS A 1 94 ? 23.122 34.227 3.763 1.00 16.85 94 LYS A O 1
ATOM 719 N N . TRP A 1 95 ? 22.031 33.680 1.871 1.00 16.19 95 TRP A N 1
ATOM 720 C CA . TRP A 1 95 ? 20.744 33.430 2.525 1.00 16.16 95 TRP A CA 1
ATOM 721 C C . TRP A 1 95 ? 20.788 32.068 3.202 1.00 19.36 95 TRP A C 1
ATOM 722 O O . TRP A 1 95 ? 21.236 31.093 2.605 1.00 18.73 95 TRP A O 1
ATOM 733 N N . VAL A 1 96 ? 20.310 32.014 4.441 1.00 19.35 96 VAL A N 1
ATOM 734 C CA . VAL A 1 96 ? 20.276 30.784 5.218 1.00 21.57 96 VAL A CA 1
ATOM 735 C C . VAL A 1 96 ? 18.977 30.725 6.005 1.00 21.99 96 VAL A C 1
ATOM 736 O O . VAL A 1 96 ? 18.253 31.711 6.102 1.00 23.68 96 VAL A O 1
ATOM 740 N N . ILE A 1 97 ? 18.700 29.560 6.576 1.00 24.30 97 ILE A N 1
ATOM 741 C CA . ILE A 1 97 ? 17.506 29.358 7.382 1.00 24.94 97 ILE A CA 1
ATOM 742 C C . ILE A 1 97 ? 17.946 29.207 8.831 1.00 26.95 97 ILE A C 1
ATOM 743 O O . ILE A 1 97 ? 18.774 28.355 9.154 1.00 25.54 97 ILE A O 1
ATOM 748 N N . VAL A 1 98 ? 17.404 30.058 9.692 1.00 28.44 98 VAL A N 1
ATOM 749 C CA . VA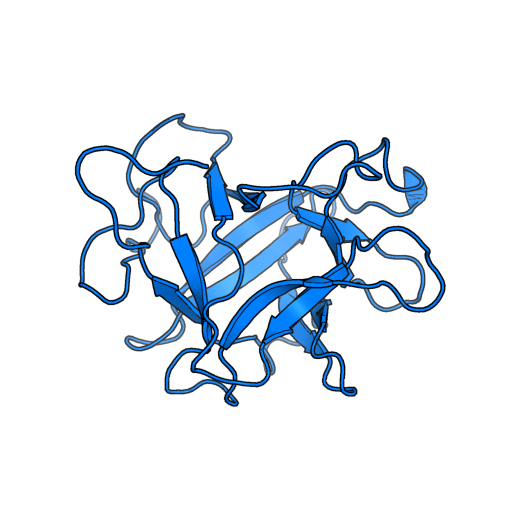L A 1 98 ? 17.725 30.029 11.111 1.00 31.93 98 VAL A CA 1
ATOM 750 C C . VAL A 1 98 ? 16.474 29.676 11.899 1.00 33.30 98 VAL A C 1
ATOM 751 O O . VAL A 1 98 ? 15.470 30.386 11.835 1.00 33.16 98 VAL A O 1
ATOM 755 N N . LYS A 1 99 ? 16.541 28.566 12.628 1.00 37.81 99 LYS A N 1
ATOM 756 C CA . LYS A 1 99 ? 15.423 28.103 13.442 1.00 42.46 99 LYS A CA 1
ATOM 757 C C . LYS A 1 99 ? 15.847 28.060 14.902 1.00 45.09 99 LYS A C 1
ATOM 758 O O . LYS A 1 99 ? 16.699 27.263 15.291 1.00 45.57 99 LYS A O 1
ATOM 764 N N . ASP A 1 100 ? 15.248 28.929 15.704 1.00 48.98 100 ASP A N 1
ATOM 765 C CA . ASP A 1 100 ? 15.559 29.007 17.123 1.00 52.72 100 ASP A CA 1
ATOM 766 C C . ASP A 1 100 ? 14.431 29.730 17.843 1.00 53.61 100 ASP A C 1
ATOM 767 O O . ASP A 1 100 ? 14.669 30.545 18.735 1.00 54.53 100 ASP A O 1
ATOM 772 N N . SER A 1 101 ? 13.201 29.430 17.442 1.00 54.99 101 SER A N 1
ATOM 773 C CA . SER A 1 101 ? 12.024 30.045 18.041 1.00 56.20 101 SER A CA 1
ATOM 774 C C . SER A 1 101 ? 10.767 29.375 17.509 1.00 56.60 101 SER A C 1
ATOM 775 O O . SER A 1 101 ? 9.732 30.020 17.349 1.00 58.17 101 SER A O 1
ATOM 778 N N . GLY A 1 102 ? 10.864 28.078 17.230 1.00 57.00 102 GLY A N 1
ATOM 779 C CA . GLY A 1 102 ? 9.721 27.347 16.714 1.00 54.75 102 GLY A CA 1
ATOM 780 C C . GLY A 1 102 ? 9.371 27.757 15.297 1.00 53.68 102 GLY A C 1
ATOM 781 O O . GLY A 1 102 ? 8.883 26.943 14.511 1.00 53.97 102 GLY A O 1
ATOM 782 N N . GLU A 1 103 ? 9.627 29.021 14.969 1.00 51.62 103 GLU A N 1
ATOM 783 C CA . GLU A 1 103 ? 9.338 29.557 13.642 1.00 49.91 103 GLU A CA 1
ATOM 784 C C . GLU A 1 103 ? 10.639 29.930 12.922 1.00 47.13 103 GLU A C 1
ATOM 785 O O . GLU A 1 103 ? 11.327 30.877 13.308 1.00 46.75 103 GLU A O 1
ATOM 791 N N . ALA A 1 104 ? 10.960 29.184 11.869 1.00 42.86 104 ALA A N 1
ATOM 792 C CA . ALA A 1 104 ? 12.175 29.407 11.088 1.00 38.56 104 ALA A CA 1
ATOM 793 C C . ALA A 1 104 ? 12.106 30.663 10.226 1.00 36.52 104 ALA A C 1
ATOM 794 O O . ALA A 1 104 ? 11.096 30.928 9.571 1.00 34.54 104 ALA A O 1
ATOM 796 N N . ARG A 1 105 ? 13.190 31.431 10.226 1.00 33.38 105 ARG A N 1
ATOM 797 C CA . ARG A 1 105 ? 13.251 32.650 9.437 1.00 32.38 105 ARG A CA 1
ATOM 798 C C . ARG A 1 105 ? 14.429 32.646 8.473 1.00 29.73 105 ARG A C 1
ATOM 799 O O . ARG A 1 105 ? 15.417 31.936 8.668 1.00 26.42 105 ARG A O 1
ATOM 807 N N . VAL A 1 106 ? 14.302 33.435 7.416 1.00 26.64 106 VAL A N 1
ATOM 808 C CA . VAL A 1 106 ? 15.352 33.537 6.419 1.00 25.08 106 VAL A CA 1
ATOM 809 C C . VAL A 1 106 ? 16.280 34.643 6.906 1.00 23.78 106 VAL A C 1
ATOM 810 O O . VAL A 1 106 ? 15.835 35.741 7.234 1.00 24.66 106 VAL A O 1
ATOM 814 N N . ALA A 1 107 ? 17.567 34.335 6.986 1.00 22.38 107 ALA A N 1
ATOM 815 C CA . ALA A 1 107 ? 18.550 35.306 7.433 1.00 21.61 107 ALA A CA 1
ATOM 816 C C . ALA A 1 107 ? 19.756 35.209 6.516 1.00 20.61 107 ALA A C 1
ATOM 817 O O . ALA A 1 107 ? 19.781 34.391 5.597 1.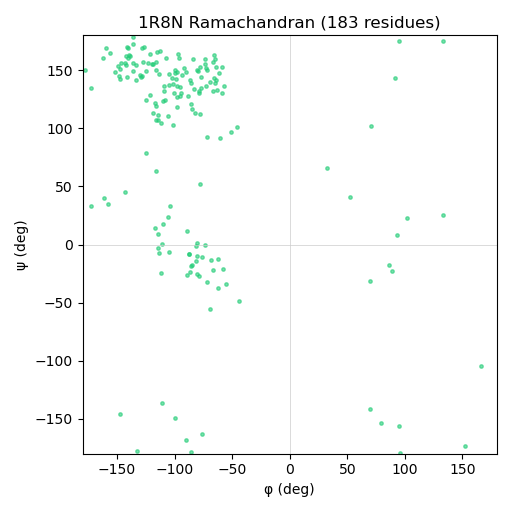00 18.53 107 ALA A O 1
ATOM 819 N N . ILE A 1 108 ? 20.750 36.052 6.763 1.00 21.27 108 ILE A N 1
ATOM 820 C CA . ILE A 1 108 ? 21.972 36.016 5.974 1.00 21.97 108 ILE A CA 1
ATOM 821 C C . ILE A 1 108 ? 23.094 35.619 6.907 1.00 24.38 108 ILE A C 1
ATOM 822 O O . ILE A 1 108 ? 22.923 35.648 8.129 1.00 22.31 108 ILE A O 1
ATOM 827 N N . GLY A 1 109 ? 24.234 35.246 6.332 1.00 24.14 109 GLY A N 1
ATOM 828 C CA . GLY A 1 109 ? 25.371 34.841 7.138 1.00 29.45 109 GLY A CA 1
ATOM 829 C C . GLY A 1 109 ? 25.366 33.344 7.374 1.00 33.26 109 GLY A C 1
ATOM 830 O O . GLY A 1 109 ? 24.302 32.744 7.554 1.00 34.26 109 GLY A O 1
ATOM 831 N N . GLY A 1 110 ? 26.553 32.743 7.386 1.00 34.62 110 GLY A N 1
ATOM 832 C CA . GLY A 1 110 ? 26.661 31.308 7.590 1.00 35.27 110 GLY A CA 1
ATOM 833 C C . GLY A 1 110 ? 27.029 30.857 8.994 1.00 35.51 110 GLY A C 1
ATOM 834 O O . GLY A 1 110 ? 26.688 31.508 9.983 1.00 33.32 110 GLY A O 1
ATOM 835 N N . SER A 1 111 ? 27.732 29.729 9.072 1.00 37.23 111 SER A N 1
ATOM 836 C CA . SER A 1 111 ? 28.146 29.148 10.345 1.00 38.30 111 SER A CA 1
ATOM 837 C C . SER A 1 111 ? 28.982 30.097 11.185 1.00 37.67 111 SER A C 1
ATOM 838 O O . SER A 1 111 ? 29.093 29.923 12.398 1.00 38.73 111 SER A O 1
ATOM 841 N N . GLU A 1 112 ? 29.577 31.098 10.547 1.00 35.51 112 GLU A N 1
ATOM 842 C CA . GLU A 1 112 ? 30.392 32.059 11.275 1.00 34.70 112 GLU A CA 1
ATOM 843 C C . GLU A 1 112 ? 29.535 33.207 11.798 1.00 31.33 112 GLU A C 1
ATOM 844 O O . GLU A 1 112 ? 29.999 34.037 12.580 1.00 29.59 112 GLU A O 1
ATOM 850 N N . ASP A 1 113 ? 28.276 33.250 11.377 1.00 28.46 113 ASP A N 1
ATOM 851 C CA . ASP A 1 113 ? 27.390 34.324 11.809 1.00 26.84 113 ASP A CA 1
ATOM 852 C C . ASP A 1 113 ? 26.237 33.859 12.687 1.00 25.01 113 ASP A C 1
ATOM 853 O O . ASP A 1 113 ? 25.505 34.679 13.223 1.00 22.51 113 ASP A O 1
ATOM 858 N N . HIS A 1 114 ? 26.078 32.547 12.825 1.00 25.39 114 HIS A N 1
ATOM 859 C CA . HIS A 1 114 ? 25.002 31.985 13.636 1.00 27.52 114 HIS A CA 1
ATOM 860 C C . HIS A 1 114 ? 25.494 30.699 14.281 1.00 28.92 114 HIS A C 1
ATOM 861 O O . HIS A 1 114 ? 26.424 30.063 13.784 1.00 29.35 114 HIS A O 1
ATOM 868 N N . PRO A 1 115 ? 24.885 30.305 15.408 1.00 30.64 115 PRO A N 1
ATOM 869 C CA . PRO A 1 115 ? 25.316 29.064 16.058 1.00 32.12 115 PRO A CA 1
ATOM 870 C C . PRO A 1 115 ? 24.959 27.917 15.119 1.00 33.10 115 PRO A C 1
ATOM 871 O O . PRO A 1 115 ? 23.845 27.859 14.608 1.00 32.96 115 PRO A O 1
ATOM 875 N N . GLN A 1 116 ? 25.907 27.018 14.888 1.00 36.43 116 GLN A N 1
ATOM 876 C CA . GLN A 1 116 ? 25.699 25.884 13.989 1.00 38.94 116 GLN A CA 1
ATOM 877 C C . GLN A 1 116 ? 24.353 25.186 14.181 1.00 38.65 116 GLN A C 1
ATOM 878 O O . GLN A 1 116 ? 23.638 24.926 13.215 1.00 39.77 116 GLN A O 1
ATOM 884 N N . GLY A 1 117 ? 24.015 24.885 15.430 1.00 38.73 117 GLY A N 1
ATOM 885 C CA . GLY A 1 117 ? 22.765 24.204 15.725 1.00 38.41 117 GLY A CA 1
ATOM 886 C C . GLY A 1 117 ? 21.498 24.950 15.341 1.00 39.12 117 GLY A C 1
ATOM 887 O O . GLY A 1 117 ? 20.410 24.373 15.342 1.00 38.63 117 GLY A O 1
ATOM 888 N N . GLU A 1 118 ? 21.629 26.231 15.017 1.00 38.28 118 GLU A N 1
ATOM 889 C CA . GLU A 1 118 ? 20.475 27.036 14.637 1.00 37.88 118 GLU A CA 1
ATOM 890 C C . GLU A 1 118 ? 20.196 26.989 13.142 1.00 36.21 118 GLU A C 1
ATOM 891 O O . GLU A 1 118 ? 19.059 27.172 12.708 1.00 34.95 118 GLU A O 1
ATOM 897 N N . LEU A 1 119 ? 21.236 26.737 12.357 1.00 35.15 119 LEU A N 1
ATOM 898 C CA . LEU A 1 119 ? 21.102 26.688 10.908 1.00 35.54 119 LEU A CA 1
ATOM 899 C C . LEU A 1 119 ? 20.481 25.405 10.373 1.00 36.16 119 LEU A C 1
ATOM 900 O O . LEU A 1 119 ? 20.718 24.317 10.895 1.00 37.75 119 LEU A O 1
ATOM 905 N N . VAL A 1 120 ? 19.686 25.548 9.318 1.00 35.19 120 VAL A N 1
ATOM 906 C CA . VAL A 1 120 ? 19.032 24.418 8.672 1.00 33.28 120 VAL A CA 1
ATOM 907 C C . VAL A 1 120 ? 19.595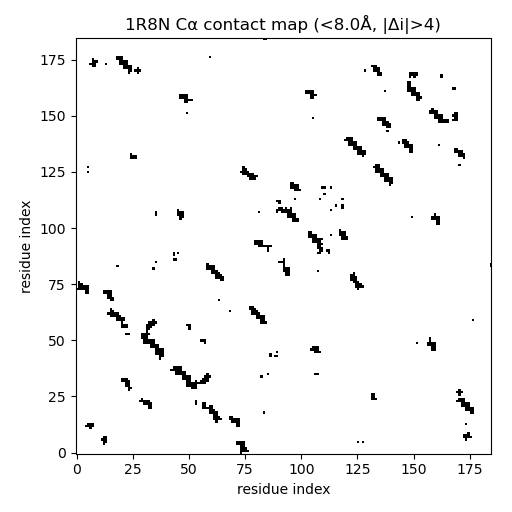 24.283 7.262 1.00 33.34 120 VAL A C 1
ATOM 908 O O . VAL A 1 120 ? 19.306 25.102 6.389 1.00 30.32 120 VAL A O 1
ATOM 912 N N . ARG A 1 121 ? 20.412 23.258 7.048 1.00 33.11 121 ARG A N 1
ATOM 913 C CA . ARG A 1 121 ? 21.014 23.018 5.742 1.00 34.20 121 ARG A CA 1
ATOM 914 C C . ARG A 1 121 ? 19.955 22.707 4.697 1.00 32.78 121 ARG A C 1
ATOM 915 O O . ARG A 1 121 ? 18.887 22.196 5.021 1.00 33.72 121 ARG A O 1
ATOM 923 N N . GLY A 1 122 ? 20.261 23.012 3.439 1.00 32.50 122 GLY A N 1
ATOM 924 C CA . GLY A 1 122 ? 19.319 22.755 2.362 1.00 31.50 122 GLY A CA 1
ATOM 925 C C . GLY A 1 122 ? 19.486 23.706 1.187 1.00 29.75 122 GLY A C 1
ATOM 926 O O . GLY A 1 122 ? 20.425 24.499 1.154 1.00 29.40 122 GLY A O 1
ATOM 927 N N . PHE A 1 123 ? 18.575 23.627 0.222 1.00 29.13 123 PHE A N 1
ATOM 928 C CA . PHE A 1 123 ? 18.628 24.482 -0.959 1.00 27.74 123 PHE A CA 1
ATOM 929 C C . PHE A 1 123 ? 17.314 25.209 -1.204 1.00 27.25 123 PHE A C 1
ATOM 930 O O . PHE A 1 123 ? 16.252 24.773 -0.757 1.00 26.50 123 PHE A O 1
ATOM 938 N N . PHE A 1 124 ? 17.399 26.325 -1.921 1.00 26.12 124 PHE A N 1
ATOM 939 C CA . PHE A 1 124 ? 16.218 27.105 -2.275 1.00 24.37 124 PHE A CA 1
ATOM 940 C C . PHE A 1 124 ? 15.803 26.683 -3.672 1.00 23.28 124 PHE A C 1
ATOM 941 O O . PHE A 1 124 ? 16.592 26.102 -4.421 1.00 25.11 124 PHE A O 1
ATOM 949 N N . LYS A 1 125 ? 14.555 26.970 -4.013 1.00 23.47 125 LYS A N 1
ATOM 950 C CA . LYS A 1 125 ? 14.034 26.677 -5.329 1.00 23.95 125 LYS A CA 1
ATOM 951 C C . LYS A 1 125 ? 13.020 27.746 -5.677 1.00 21.75 125 LYS A C 1
ATOM 952 O O . LYS A 1 125 ? 12.401 28.334 -4.801 1.00 23.42 125 LYS A O 1
ATOM 958 N N . ILE A 1 126 ? 12.873 28.011 -6.965 1.00 21.73 126 ILE A N 1
ATOM 959 C CA . ILE A 1 126 ? 11.916 28.994 -7.435 1.00 21.19 126 ILE A CA 1
ATOM 960 C C . ILE A 1 126 ? 10.793 28.219 -8.099 1.00 24.22 126 ILE A C 1
ATOM 961 O O . ILE A 1 126 ? 11.038 27.421 -8.999 1.00 26.34 126 ILE A O 1
ATOM 966 N N . GLU A 1 127 ? 9.565 28.439 -7.647 1.00 25.30 127 GLU A N 1
ATOM 967 C CA . GLU A 1 127 ? 8.416 27.753 -8.221 1.00 26.30 127 GLU A CA 1
ATOM 968 C C . GLU A 1 127 ? 7.520 28.767 -8.919 1.00 26.84 127 GLU A C 1
ATOM 969 O O . GLU A 1 127 ? 7.404 29.907 -8.477 1.00 20.41 127 GLU A O 1
ATOM 975 N N . LYS A 1 128 ? 6.880 28.344 -10.006 1.00 30.45 128 LYS A N 1
ATOM 976 C CA . LYS A 1 128 ? 5.989 29.225 -10.750 1.00 33.68 128 LYS A CA 1
ATOM 977 C C . LYS A 1 128 ? 4.653 29.319 -10.015 1.00 35.81 128 LYS A C 1
ATOM 978 O O . LYS A 1 128 ? 4.081 28.307 -9.613 1.00 36.69 128 LYS A O 1
ATOM 984 N N . LEU A 1 129 ? 4.171 30.543 -9.831 1.00 36.68 129 LEU A N 1
ATOM 985 C CA . LEU A 1 129 ? 2.919 30.794 -9.127 1.00 37.72 129 LEU A CA 1
ATOM 986 C C . LEU A 1 129 ? 1.955 31.419 -10.126 1.00 39.27 129 LEU A C 1
ATOM 987 O O . LEU A 1 129 ? 1.521 32.562 -9.971 1.00 39.38 129 LEU A O 1
ATOM 992 N N . GLY A 1 130 ? 1.628 30.654 -11.157 1.00 39.67 130 GLY A N 1
ATOM 993 C CA . GLY A 1 130 ? 0.748 31.152 -12.190 1.00 42.05 130 GLY A CA 1
ATOM 994 C C . GLY A 1 130 ? 1.631 31.698 -13.289 1.00 43.40 130 GLY A C 1
ATOM 995 O O . GLY A 1 130 ? 2.787 31.294 -13.414 1.00 44.20 130 GLY A O 1
ATOM 996 N N . SER A 1 131 ? 1.104 32.619 -14.082 1.00 44.04 131 SER A N 1
ATOM 997 C CA . SER A 1 131 ? 1.874 33.200 -15.169 1.00 44.35 131 SER A CA 1
ATOM 998 C C . SER A 1 131 ? 2.313 34.608 -14.799 1.00 43.66 131 SER A C 1
ATOM 999 O O . SER A 1 131 ? 3.078 35.240 -15.525 1.00 45.14 131 SER A O 1
ATOM 1002 N N . LEU A 1 132 ? 1.829 35.091 -13.660 1.00 41.37 132 LEU A N 1
ATOM 1003 C CA . LEU A 1 132 ? 2.159 36.431 -13.199 1.00 38.85 132 LEU A CA 1
ATOM 1004 C C . LEU A 1 132 ? 3.050 36.467 -11.963 1.00 36.75 132 LEU A C 1
ATOM 1005 O O . LEU A 1 132 ? 3.390 37.545 -11.478 1.00 36.71 132 LEU A O 1
ATOM 1010 N N . ALA A 1 133 ? 3.438 35.308 -11.446 1.00 33.09 133 ALA A N 1
ATOM 1011 C CA . ALA A 1 133 ? 4.272 35.317 -10.252 1.00 29.69 133 ALA A CA 1
ATOM 1012 C C . ALA A 1 133 ? 5.064 34.050 -10.002 1.00 27.32 133 ALA A C 1
ATOM 1013 O O . ALA A 1 133 ? 4.871 33.026 -10.655 1.00 24.49 133 ALA A O 1
ATOM 1015 N N . TYR A 1 134 ? 5.979 34.155 -9.047 1.00 23.07 134 TYR A N 1
ATOM 1016 C CA . TYR A 1 134 ? 6.819 33.047 -8.633 1.00 21.05 134 TYR A CA 1
ATOM 1017 C C . TYR A 1 134 ? 6.832 33.099 -7.116 1.00 20.54 134 TYR A C 1
ATOM 1018 O O . TYR A 1 134 ? 6.320 34.039 -6.513 1.00 19.82 134 TYR A O 1
ATOM 1027 N N . LYS A 1 135 ? 7.419 32.081 -6.507 1.00 21.87 135 LYS A N 1
ATOM 1028 C CA . LYS A 1 135 ? 7.562 32.036 -5.065 1.00 21.65 135 LYS A CA 1
ATOM 1029 C C . LYS A 1 135 ? 8.838 31.270 -4.804 1.00 21.47 135 LYS A C 1
ATOM 1030 O O . LYS A 1 135 ? 9.267 30.461 -5.626 1.00 18.81 135 LYS A O 1
ATOM 1036 N N . LEU A 1 136 ? 9.460 31.553 -3.670 1.00 20.10 136 LEU A N 1
ATOM 1037 C CA . LEU A 1 136 ? 10.674 30.868 -3.287 1.00 18.99 136 LEU A CA 1
ATOM 1038 C C . LEU A 1 136 ? 10.279 29.791 -2.278 1.00 17.61 136 LEU A C 1
ATOM 1039 O O . LEU A 1 136 ? 9.329 29.958 -1.519 1.00 16.83 136 LEU A O 1
ATOM 1044 N N . VAL A 1 137 ? 10.994 28.678 -2.291 1.00 20.50 137 VAL A N 1
ATOM 1045 C CA . VAL A 1 137 ? 10.743 27.616 -1.327 1.00 21.04 137 VAL A CA 1
ATOM 1046 C C . VAL A 1 137 ? 12.096 27.135 -0.836 1.00 21.09 137 VAL A C 1
ATOM 1047 O O . VAL A 1 137 ? 13.112 27.309 -1.518 1.00 19.60 137 VAL A O 1
ATOM 1051 N N . PHE A 1 138 ? 12.111 26.548 0.353 1.00 21.87 138 PHE A N 1
ATOM 1052 C CA . PHE A 1 138 ? 13.339 26.027 0.918 1.00 22.96 138 PHE A CA 1
ATOM 1053 C C . PHE A 1 138 ? 13.166 24.539 1.188 1.00 25.86 138 PHE A C 1
ATOM 1054 O O . PHE A 1 138 ? 12.201 24.123 1.832 1.00 26.26 138 PHE A O 1
ATOM 1062 N N . CYS A 1 139 ? 14.108 23.744 0.696 1.00 28.43 139 CYS A N 1
ATOM 1063 C CA . CYS A 1 139 ? 14.049 22.302 0.862 1.00 31.54 139 CYS A CA 1
ATOM 1064 C C . CYS A 1 139 ? 15.160 21.804 1.777 1.00 32.99 139 CYS A C 1
ATOM 1065 O O . CYS A 1 139 ? 16.324 21.734 1.376 1.00 32.51 139 CYS A O 1
ATOM 1068 N N . PRO A 1 140 ? 14.814 21.449 3.023 1.00 34.35 140 PRO A N 1
ATOM 1069 C CA . PRO A 1 140 ? 15.798 20.954 3.988 1.00 37.18 140 PRO A CA 1
ATOM 1070 C C . PRO A 1 140 ? 16.501 19.701 3.473 1.00 40.06 140 PRO A C 1
ATOM 1071 O O . PRO A 1 140 ? 15.942 18.948 2.676 1.00 39.49 140 PRO A O 1
ATOM 1075 N N . LYS A 1 141 ? 17.728 19.485 3.929 1.00 43.31 141 LYS A N 1
ATOM 1076 C CA . LYS A 1 141 ? 18.500 18.324 3.511 1.00 48.31 141 LYS A CA 1
ATOM 1077 C C . LYS A 1 141 ? 17.903 17.033 4.074 1.00 50.90 141 LYS A C 1
ATOM 1078 O O . LYS A 1 141 ? 17.582 16.105 3.328 1.00 51.77 141 LYS A O 1
ATOM 1084 N N . SER A 1 142 ? 17.752 16.981 5.392 1.00 54.07 142 SER A N 1
ATOM 1085 C CA . SER A 1 142 ? 17.202 15.803 6.055 1.00 56.59 142 SER A CA 1
ATOM 1086 C C . SER A 1 142 ? 15.769 15.520 5.622 1.00 58.58 142 SER A C 1
ATOM 1087 O O . SER A 1 142 ? 15.369 14.365 5.467 1.00 59.08 142 SER A O 1
ATOM 1090 N N . ASP A 1 143 ? 14.998 16.583 5.429 1.00 60.03 143 ASP A N 1
ATOM 1091 C CA . ASP A 1 143 ? 13.604 16.457 5.031 1.00 61.44 143 ASP A CA 1
ATOM 1092 C C . ASP A 1 143 ? 13.491 16.154 3.538 1.00 62.12 143 ASP A C 1
ATOM 1093 O O . ASP A 1 143 ? 12.770 16.832 2.807 1.00 62.61 143 ASP A O 1
ATOM 1098 N N . SER A 1 144 ? 14.207 15.124 3.094 1.00 62.91 144 SER A N 1
ATOM 1099 C CA . SER A 1 144 ? 14.207 14.719 1.691 1.00 63.52 144 SER A CA 1
ATOM 1100 C C . SER A 1 144 ? 12.818 14.324 1.192 1.00 63.27 144 SER A C 1
ATOM 1101 O O . SER A 1 144 ? 12.414 13.165 1.303 1.00 63.62 144 SER A O 1
ATOM 1104 N N . GLY A 1 145 ? 12.094 15.290 0.635 1.00 62.32 145 GLY A N 1
ATOM 1105 C CA . GLY A 1 145 ? 10.764 15.014 0.125 1.00 60.45 145 GLY A CA 1
ATOM 1106 C C . GLY A 1 145 ? 9.737 16.043 0.555 1.00 59.16 145 GLY A C 1
ATOM 1107 O O . GLY A 1 145 ? 8.540 15.747 0.612 1.00 60.31 145 GLY A O 1
ATOM 1108 N N . SER A 1 146 ? 10.200 17.256 0.851 1.00 56.38 146 SER A N 1
ATOM 1109 C CA . SER A 1 146 ? 9.310 18.330 1.285 1.00 53.48 146 SER A CA 1
ATOM 1110 C C . SER A 1 146 ? 10.033 19.671 1.387 1.00 50.63 146 SER A C 1
ATOM 1111 O O . SER A 1 146 ? 11.133 19.756 1.935 1.00 49.62 146 SER A O 1
ATOM 1114 N N . CYS A 1 147 ? 9.405 20.716 0.855 1.00 46.71 147 CYS A N 1
ATOM 1115 C CA . CYS A 1 147 ? 9.971 22.062 0.888 1.00 41.60 147 CYS A CA 1
ATOM 1116 C C . CYS A 1 147 ? 8.932 23.029 1.454 1.00 40.24 147 CYS A C 1
ATOM 1117 O O . CYS A 1 147 ? 7.733 22.882 1.208 1.00 39.88 147 CYS A O 1
ATOM 1120 N N . SER A 1 148 ? 9.396 24.023 2.200 1.00 36.21 148 SER A N 1
ATOM 1121 C CA . SER A 1 148 ? 8.503 25.011 2.787 1.00 33.59 148 SER A CA 1
ATOM 1122 C C . SER A 1 148 ? 8.540 26.316 1.994 1.00 30.99 148 SER A C 1
ATOM 1123 O O . SER A 1 148 ? 9.592 26.717 1.489 1.00 28.01 148 SER A O 1
ATOM 1126 N N . ASP A 1 149 ? 7.386 26.968 1.879 1.00 27.30 149 ASP A N 1
ATOM 1127 C CA . ASP A 1 149 ? 7.302 28.237 1.168 1.00 25.83 149 ASP A CA 1
ATOM 1128 C C . ASP A 1 149 ? 7.972 29.345 1.967 1.00 23.10 149 ASP A C 1
ATOM 1129 O O . ASP A 1 149 ? 8.010 29.320 3.192 1.00 20.50 149 ASP A O 1
ATOM 1134 N N . ILE A 1 150 ? 8.500 30.328 1.256 1.00 24.62 150 ILE A N 1
ATOM 1135 C CA . ILE A 1 150 ? 9.073 31.475 1.920 1.00 20.74 150 ILE A CA 1
ATOM 1136 C C . ILE A 1 150 ? 7.908 32.461 1.902 1.00 20.36 150 ILE A C 1
ATOM 1137 O O . ILE A 1 150 ? 7.296 32.687 0.858 1.00 18.70 150 ILE A O 1
ATOM 1142 N N . GLY A 1 151 ? 7.584 33.005 3.070 1.00 20.73 151 GLY A N 1
ATOM 1143 C CA . GLY A 1 151 ? 6.496 33.959 3.175 1.00 20.13 151 GLY A CA 1
ATOM 1144 C C . GLY A 1 151 ? 6.936 35.169 3.975 1.00 20.52 151 GLY A C 1
ATOM 1145 O O . GLY A 1 151 ? 8.099 35.263 4.384 1.00 19.34 151 GLY A O 1
ATOM 1146 N N . ILE A 1 152 ? 6.015 36.101 4.185 1.00 20.27 152 ILE A N 1
ATOM 1147 C CA . ILE A 1 152 ? 6.305 37.312 4.939 1.00 22.00 152 ILE A CA 1
ATOM 1148 C C . ILE A 1 152 ? 5.610 37.292 6.285 1.00 23.74 152 ILE A C 1
ATOM 1149 O O . ILE A 1 152 ? 4.446 36.914 6.381 1.00 23.20 152 ILE A O 1
ATOM 1154 N N . ASN A 1 153 ? 6.336 37.697 7.320 1.00 25.40 153 ASN A N 1
ATOM 1155 C CA . ASN A 1 153 ? 5.770 37.778 8.656 1.00 27.89 153 ASN A CA 1
ATOM 1156 C C . ASN A 1 153 ? 5.486 39.260 8.818 1.00 27.75 153 ASN A C 1
ATOM 1157 O O . ASN A 1 153 ? 6.401 40.059 9.016 1.00 26.36 153 ASN A O 1
ATOM 1162 N N . TYR A 1 154 ? 4.215 39.625 8.682 1.00 29.16 154 TYR A N 1
ATOM 1163 C CA . TYR A 1 154 ? 3.798 41.012 8.802 1.00 34.08 154 TYR A CA 1
ATOM 1164 C C . TYR A 1 154 ? 3.729 41.432 10.269 1.00 38.24 154 TYR A C 1
ATOM 1165 O O . TYR A 1 154 ? 2.894 40.943 11.030 1.00 39.93 154 TYR A O 1
ATOM 1174 N N . GLU A 1 155 ? 4.630 42.324 10.666 1.00 42.80 155 GLU A N 1
ATOM 1175 C CA . GLU A 1 155 ? 4.659 42.822 12.036 1.00 45.96 155 GLU A CA 1
ATOM 1176 C C . GLU A 1 155 ? 5.385 44.163 12.062 1.00 47.06 155 GLU A C 1
ATOM 1177 O O . GLU A 1 155 ? 6.086 44.493 13.018 1.00 47.43 155 GLU A O 1
ATOM 1183 N N . GLY A 1 156 ? 5.198 44.932 10.993 1.00 48.59 156 GLY A N 1
ATOM 1184 C CA . GLY A 1 156 ? 5.834 46.231 10.883 1.00 48.66 156 GLY A CA 1
ATOM 1185 C C . GLY A 1 156 ? 7.228 46.129 10.298 1.00 48.66 156 GLY A C 1
ATOM 1186 O O . GLY A 1 156 ? 7.783 47.121 9.823 1.00 50.25 156 GLY A O 1
ATOM 1187 N N . ARG A 1 157 ? 7.795 44.927 10.319 1.00 47.54 157 ARG A N 1
ATOM 1188 C CA . ARG A 1 157 ? 9.137 44.721 9.796 1.00 45.43 157 ARG A CA 1
ATOM 1189 C C . ARG A 1 157 ? 9.164 43.829 8.556 1.00 42.88 157 ARG A C 1
ATOM 1190 O O . ARG A 1 157 ? 10.225 43.612 7.969 1.00 44.59 157 ARG A O 1
ATOM 1198 N N . ARG A 1 158 ? 7.999 43.322 8.160 1.00 37.18 158 ARG A N 1
ATOM 1199 C CA . ARG A 1 158 ? 7.877 42.460 6.979 1.00 32.80 158 ARG A CA 1
ATOM 1200 C C . ARG A 1 158 ? 9.123 41.603 6.764 1.00 28.95 158 ARG A C 1
ATOM 1201 O O . ARG A 1 158 ? 9.826 41.758 5.775 1.00 28.96 158 ARG A O 1
ATOM 1209 N N . SER A 1 159 ? 9.391 40.689 7.683 1.00 27.77 159 SER A N 1
ATOM 1210 C CA . SER A 1 159 ? 10.569 39.845 7.561 1.00 26.31 159 SER A CA 1
ATOM 1211 C C . SER A 1 159 ? 10.232 38.552 6.826 1.00 23.22 159 SER A C 1
ATOM 1212 O O . SER A 1 159 ? 9.097 38.094 6.857 1.00 20.13 159 SER A O 1
ATOM 1215 N N . LEU A 1 160 ? 11.217 37.978 6.143 1.00 21.25 160 LEU A N 1
ATOM 1216 C CA . LEU A 1 160 ? 10.997 36.734 5.418 1.00 19.20 160 LEU A CA 1
ATOM 1217 C C . LEU A 1 160 ? 11.130 35.555 6.358 1.00 19.81 160 LEU A C 1
ATOM 1218 O O . LEU A 1 160 ? 12.081 35.467 7.142 1.00 20.71 160 LEU A O 1
ATOM 1223 N N . VAL A 1 161 ? 10.173 34.641 6.264 1.00 19.87 161 VAL A N 1
ATOM 1224 C CA . VAL A 1 161 ? 10.163 33.462 7.114 1.00 20.99 161 VAL A CA 1
ATOM 1225 C C . VAL A 1 161 ? 9.710 32.238 6.325 1.00 22.55 161 VAL A C 1
ATOM 1226 O O . VAL A 1 161 ? 9.245 32.350 5.193 1.00 22.22 161 VAL A O 1
ATOM 1230 N N . LEU A 1 162 ? 9.852 31.065 6.932 1.00 23.72 162 LEU A N 1
ATOM 1231 C CA . LEU A 1 162 ? 9.400 29.834 6.299 1.00 24.29 162 LEU A CA 1
ATOM 1232 C C . LEU A 1 162 ? 7.985 29.565 6.819 1.00 26.37 162 LEU A C 1
ATOM 1233 O O . LEU A 1 162 ? 7.743 29.616 8.021 1.00 27.29 162 LEU A O 1
ATOM 1238 N N . LYS A 1 163 ? 7.048 29.305 5.913 1.00 26.04 163 LYS A N 1
ATOM 1239 C CA . LYS A 1 163 ? 5.665 29.045 6.306 1.00 30.16 163 LYS A CA 1
ATOM 1240 C C . LYS A 1 163 ? 5.408 27.547 6.467 1.00 32.40 163 LYS A C 1
ATOM 1241 O O . LYS A 1 163 ? 5.975 26.737 5.735 1.00 33.80 163 LYS A O 1
ATOM 1247 N N . SER A 1 164 ? 4.553 27.184 7.421 1.00 34.27 164 SER A N 1
ATOM 1248 C CA . SER A 1 164 ? 4.225 25.780 7.656 1.00 36.98 164 SER A CA 1
ATOM 1249 C C . SER A 1 164 ? 3.223 25.266 6.631 1.00 39.31 164 SER A C 1
ATOM 1250 O O . SER A 1 164 ? 3.186 24.073 6.337 1.00 40.61 164 SER A O 1
ATOM 1253 N N . SER A 1 165 ? 2.408 26.167 6.093 1.00 40.56 165 SER A N 1
ATOM 1254 C CA . SER A 1 165 ? 1.419 25.793 5.090 1.00 43.47 165 SER A CA 1
ATOM 1255 C C . SER A 1 165 ? 1.804 26.413 3.756 1.00 43.86 165 SER A C 1
ATOM 1256 O O . SER A 1 165 ? 2.649 27.299 3.704 1.00 44.13 165 SER A O 1
ATOM 1259 N N . ASP A 1 166 ? 1.182 25.953 2.678 1.00 44.28 166 ASP A N 1
ATOM 1260 C CA . ASP A 1 166 ? 1.495 26.479 1.357 1.00 45.89 166 ASP A CA 1
ATOM 1261 C C . ASP A 1 166 ? 0.407 27.424 0.863 1.00 44.23 166 ASP A C 1
ATOM 1262 O O . ASP A 1 166 ? 0.141 27.505 -0.335 1.00 45.40 166 ASP A O 1
ATOM 1267 N N . ASP A 1 167 ? -0.209 28.150 1.788 1.00 42.54 167 ASP A N 1
ATOM 1268 C CA . ASP A 1 167 ? -1.278 29.074 1.433 1.00 40.26 167 ASP A CA 1
ATOM 1269 C C . ASP A 1 167 ? -0.908 30.528 1.692 1.00 36.81 167 ASP A C 1
ATOM 1270 O O . ASP A 1 167 ? -1.759 31.408 1.608 1.00 36.78 167 ASP A O 1
ATOM 1275 N N . VAL A 1 168 ? 0.351 30.792 2.018 1.00 32.44 168 VAL A N 1
ATOM 1276 C CA . VAL A 1 168 ? 0.748 32.166 2.292 1.00 30.15 168 VAL A CA 1
ATOM 1277 C C . VAL A 1 168 ? 2.148 32.507 1.788 1.00 27.00 168 VAL A C 1
ATOM 1278 O O . VAL A 1 168 ? 2.934 33.142 2.488 1.00 24.79 168 VAL A O 1
ATOM 1282 N N . PRO A 1 169 ? 2.472 32.101 0.557 1.00 25.39 169 PRO A N 1
ATOM 1283 C CA . PRO A 1 169 ? 3.806 32.413 0.042 1.00 22.77 169 PRO A CA 1
ATOM 1284 C C . PRO A 1 169 ? 3.962 33.884 -0.329 1.00 23.53 169 PRO A C 1
ATOM 1285 O O . PRO A 1 169 ? 2.986 34.572 -0.620 1.00 21.09 169 PRO A O 1
ATOM 1289 N N . PHE A 1 170 ? 5.204 34.357 -0.306 1.00 21.75 170 PHE A N 1
ATOM 1290 C CA . PHE A 1 170 ? 5.522 35.720 -0.699 1.00 20.53 170 PHE A CA 1
ATOM 1291 C C . PHE A 1 170 ? 5.590 35.623 -2.226 1.00 20.86 170 PHE A C 1
ATOM 1292 O O . PHE A 1 170 ? 6.463 34.946 -2.781 1.00 19.68 170 PHE A O 1
ATOM 1300 N N . ARG A 1 171 ? 4.651 36.280 -2.900 1.00 19.23 171 ARG A N 1
ATOM 1301 C CA . ARG A 1 171 ? 4.583 36.244 -4.359 1.00 20.01 171 ARG A CA 1
ATOM 1302 C C . ARG A 1 171 ? 5.504 37.278 -4.969 1.00 18.73 171 ARG A C 1
ATOM 1303 O O . ARG A 1 171 ? 5.310 38.480 -4.802 1.00 19.05 171 ARG A O 1
ATOM 1311 N N . VAL A 1 172 ? 6.493 36.796 -5.713 1.00 18.92 172 VAL A N 1
ATOM 1312 C CA . VAL A 1 172 ? 7.496 37.674 -6.295 1.00 18.46 172 VAL A CA 1
ATOM 1313 C C . VAL A 1 172 ? 7.723 37.576 -7.800 1.00 18.86 172 VAL A C 1
ATOM 1314 O O . VAL A 1 172 ? 7.210 36.686 -8.479 1.00 19.91 172 VAL A O 1
ATOM 1318 N N . VAL A 1 173 ? 8.496 38.535 -8.296 1.00 18.84 173 VAL A N 1
ATOM 1319 C CA . VAL A 1 173 ? 8.927 38.599 -9.682 1.00 18.84 173 VAL A CA 1
ATOM 1320 C C . VAL A 1 173 ? 10.371 39.062 -9.598 1.00 18.18 173 VAL A C 1
ATOM 1321 O O . VAL A 1 173 ? 10.794 39.621 -8.582 1.00 17.38 173 VAL A O 1
ATOM 1325 N N . PHE A 1 174 ? 11.127 38.827 -10.661 1.00 18.28 174 PHE A N 1
ATOM 1326 C CA . PHE A 1 174 ? 12.535 39.189 -10.682 1.00 17.69 174 PHE A CA 1
ATOM 1327 C C . PHE A 1 174 ? 12.819 40.366 -11.613 1.00 18.73 174 PHE A C 1
ATOM 1328 O O . PHE A 1 174 ? 12.378 40.392 -12.758 1.00 20.41 174 PHE A O 1
ATOM 1336 N N . VAL A 1 175 ? 13.569 41.338 -11.106 1.00 19.59 175 VAL A N 1
ATOM 1337 C CA . VAL A 1 175 ? 13.881 42.539 -11.868 1.00 18.91 175 VAL A CA 1
ATOM 1338 C C . VAL A 1 175 ? 15.381 42.777 -11.974 1.00 22.37 175 VAL A C 1
ATOM 1339 O O . VAL A 1 175 ? 16.086 42.849 -10.968 1.00 21.95 175 VAL A O 1
ATOM 1343 N N . LYS A 1 176 ? 15.865 42.894 -13.204 1.00 25.75 176 LYS A N 1
ATOM 1344 C CA . LYS A 1 176 ? 17.279 43.143 -13.436 1.00 31.18 176 LYS A CA 1
ATOM 1345 C C . LYS A 1 176 ? 17.566 44.622 -13.200 1.00 33.75 176 LY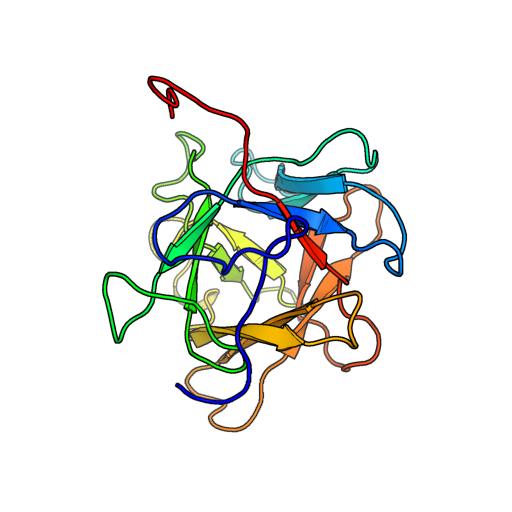S A C 1
ATOM 1346 O O . LYS A 1 176 ? 16.855 45.490 -13.698 1.00 33.12 176 LYS A O 1
ATOM 1352 N N . PRO A 1 177 ? 18.602 44.926 -12.410 1.00 37.24 177 PRO A N 1
ATOM 1353 C CA . PRO A 1 177 ? 18.943 46.325 -12.142 1.00 40.81 177 PRO A CA 1
ATOM 1354 C C . PRO A 1 177 ? 19.403 46.993 -13.432 1.00 45.79 177 PRO A C 1
ATOM 1355 O O . PRO A 1 177 ? 19.737 46.313 -14.400 1.00 45.46 177 PRO A O 1
ATOM 1359 N N . ARG A 1 178 ? 19.416 48.320 -13.446 1.00 51.76 178 ARG A N 1
ATOM 1360 C CA . ARG A 1 178 ? 19.854 49.057 -14.624 1.00 58.29 178 ARG A CA 1
ATOM 1361 C C . ARG A 1 178 ? 21.369 49.227 -14.566 1.00 62.07 178 ARG A C 1
ATOM 1362 O O . ARG A 1 178 ? 21.937 49.441 -13.494 1.00 62.36 178 ARG A O 1
ATOM 1370 N N . SER A 1 179 ? 22.021 49.126 -15.719 1.00 66.50 179 SER A N 1
ATOM 1371 C CA . SER A 1 179 ? 23.472 49.263 -15.785 1.00 71.17 179 SER A CA 1
ATOM 1372 C C . SER A 1 179 ? 23.927 49.887 -17.101 1.00 74.00 179 SER A C 1
ATOM 1373 O O . SER A 1 179 ? 23.243 50.740 -17.670 1.00 74.51 179 SER A O 1
ATOM 1376 N N . GLY A 1 180 ? 25.089 49.449 -17.576 1.00 76.95 180 GLY A N 1
ATOM 1377 C CA . GLY A 1 180 ? 25.630 49.962 -18.820 1.00 80.70 180 GLY A CA 1
ATOM 1378 C C . GLY A 1 180 ? 27.087 49.584 -19.011 1.00 83.45 180 GLY A C 1
ATOM 1379 O O . GLY A 1 180 ? 27.406 48.438 -19.334 1.00 83.90 180 GLY A O 1
ATOM 1380 N N . SER A 1 181 ? 27.974 50.550 -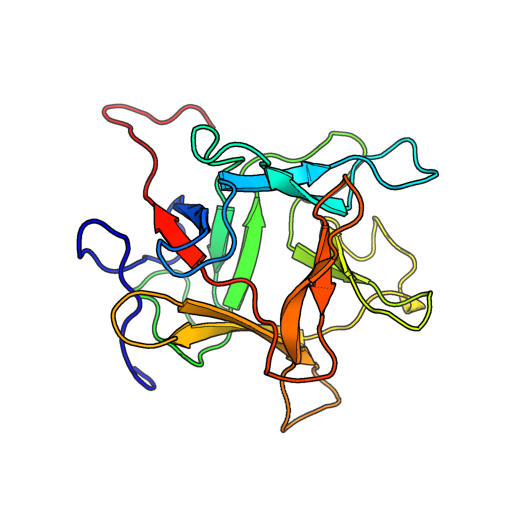18.804 1.00 86.24 181 SER A N 1
ATOM 1381 C CA . SER A 1 181 ? 29.406 50.325 -18.957 1.00 89.30 181 SER A CA 1
ATOM 1382 C C . SER A 1 181 ? 30.025 49.675 -17.726 1.00 91.13 181 SER A C 1
ATOM 1383 O O . SER A 1 181 ? 31.150 49.181 -17.780 1.00 91.15 181 SER A O 1
ATOM 1386 N N . GLU A 1 182 ? 29.289 49.684 -16.620 1.00 93.60 182 GLU A N 1
ATOM 1387 C CA . GLU A 1 182 ? 29.767 49.100 -15.371 1.00 95.98 182 GLU A CA 1
ATOM 1388 C C . GLU A 1 182 ? 28.688 49.212 -14.298 1.00 97.46 182 GLU A C 1
ATOM 1389 O O . GLU A 1 182 ? 27.876 50.138 -14.319 1.00 97.70 182 GLU A O 1
ATOM 1395 N N . THR A 1 183 ? 28.679 48.264 -13.365 1.00 99.18 183 THR A N 1
ATOM 1396 C CA . THR A 1 183 ? 27.702 48.266 -12.280 1.00 100.67 183 THR A CA 1
ATOM 1397 C C . THR A 1 183 ? 28.439 48.220 -10.948 1.00 101.60 183 THR A C 1
ATOM 1398 O O . THR A 1 183 ? 28.536 47.163 -10.322 1.00 102.24 183 THR A O 1
ATOM 1402 N N . GLU A 1 184 ? 28.961 49.366 -10.522 1.00 102.36 184 GLU A N 1
ATOM 1403 C CA . GLU A 1 184 ? 29.700 49.443 -9.268 1.00 103.06 184 GLU A CA 1
ATOM 1404 C C . GLU A 1 184 ? 28.978 48.724 -8.137 1.00 103.22 184 GLU A C 1
ATOM 1405 O O . GLU A 1 184 ? 28.028 49.252 -7.555 1.00 103.36 184 GLU A O 1
ATOM 1411 N N . SER A 1 185 ? 29.436 47.512 -7.840 1.00 103.35 185 SER A N 1
ATOM 1412 C CA . SER A 1 185 ? 28.853 46.699 -6.781 1.00 103.46 185 SER A CA 1
ATOM 1413 C C . SER A 1 185 ? 27.400 46.343 -7.080 1.00 103.38 185 SER A C 1
ATOM 1414 O O . SER A 1 185 ? 26.523 46.699 -6.265 1.00 103.34 185 SER A O 1
#

Sequence (185 aa):
SDAEKVYDIEGYPVFLGSEYYIVSAIIGAGGGGVRPGRTRGSMCPMSIIQEQSDLQMGLPVRFSSPEEKQGKIYTDTELEIEFVEKPDCAESSKWVIVKDSGEARVAIGGSEDHPQGELVRGFFKIEKLGSLAYKLVFCPKSDSGSCSDIGINYEGRRSLVLKSSDDVPFRVVFVKPRSGSETES

B-factor: mean 34.94, std 16.87, range [11.01, 104.13]

Organism: Delonix regia (NCBI:txid72433)

Nearest PDB structures (foldseek):
  1r8n-assembly1_A  TM=1.005E+00  e=1.808E-34  Delonix regia
  6jbp-assembly1_B  TM=9.211E-01  e=2.738E-17  Mucuna pruriens
  5xoz-assembly1_A  TM=9.044E-01  e=7.065E-17  Cicer arietinum
  8wq6-assembly2_B  TM=7.916E-01  e=3.733E-12  Durio zibethinus
  8win-assembly2_B  TM=7.756E-01  e=1.435E-11  Durio zibethinus

CATH classification: 2.80.10.50

Radius of gyration: 15.38 Å; Cα contacts (8 Å, |Δi|>4): 468; chains: 1; bounding box: 32×38×40 Å

Foldseek 3Di:
DPAAFAAFPVRHFQKAPAKKQKFFFPPFPAFATKEFACDDPDPARWFIATGRHNVDSYFIKGKQAPPDGIDGAHFPHFIWIFTPDGDPLAPGRTWWWFADPVWIFITGHDVVNDPPVGTFDFTKGWADDPPGWIWIWTDGPVNPPDIFTWAFDDDPGRTITTDPDPPGTRTIGIGHDDDDPDDDD

Secondary structure (DSSP, 8-state):
--S-B-B-TTSPBPBTTSEEEEEE-TTSSS--BEEEE--TT-SS--EEEE-SSTT--B--EEEE-SS-SSSB-BTTS-BEEEESS--TTSS--BEEEE-SSSS-EEEE--TTTS-GGGB--EEEEEEE-SSS-EEEEEEESSSTT--EEEEEE-SSS-EEEE-SSSS----EEEEPPP-SS----